Protein AF-A0A7W1EDM3-F1 (afdb_monomer)

Mean predicted aligned error: 12.44 Å

Sequence (172 aa):
MKDLVIKYLGKLVLEQSSKDELINKVLQLQERDKELMDKLTNLYQSKREAGECHKETIEEYKKRIVELIKKLTHYEVVAEEYKRVADLKLGNTYNINATWIDKIVFVLKASGRPLRSSEIVDILLKNDMMFRTLTGDHQKGLSAHLTKALKYGRIIGTKQKGQNGYIFSLPE

pLDDT: mean 88.17, std 7.06, range [59.75, 96.31]

Radius of gyration: 41.62 Å; Cα contacts (8 Å, |Δi|>4): 102; chains: 1; bounding box: 70×42×110 Å

Foldseek 3Di:
DVVVVVVVVVVVVCVPDDPVRNVVVVVVVVVVVVVVVVVVVVVVVVVVVVVVVVVVVVVVVVVVVVVVVVVVVVVVVVVVLVVCLLPPALPPPDDLPDDLLVLLLSSQVSSVDWADLVSSLSNCCVHHPVLVPDPDDSSVVSVVSVVVCCVVLQWPWDDDPPDPGTTIHGDD

Nearest PDB structures (foldseek):
  7nyx-assembly1_D  TM=6.619E-01  e=1.485E-01  Photorhabdus thracensis
  5vyv-assembly1_A  TM=6.157E-01  e=1.083E-01  Escherichia coli O157:H7
  7nz2-assembly1_C2  TM=6.422E-01  e=2.167E-01  Photorhabdus thracensis
  7tjh-assembly1_I  TM=5.544E-01  e=1.229E-01  Saccharomyces cerevisiae
  7jk5-assembly1_A  TM=4.659E-01  e=4.333E-01  Drosophila melanogaster

Solvent-accessible surface area (backbone atoms only — not comparable to full-atom values): 9779 Å² total; per-residue (Å²): 111,69,69,60,52,51,53,52,52,51,50,53,55,57,73,71,46,52,75,68,56,50,51,51,53,50,53,55,48,52,53,49,52,50,53,51,52,52,52,52,52,52,50,54,49,53,53,48,52,51,52,51,53,51,51,53,51,51,53,52,51,53,52,50,51,54,52,50,50,55,51,50,56,52,50,51,54,51,51,50,52,52,51,51,48,74,67,49,72,66,62,92,84,52,61,86,86,52,52,71,49,56,47,52,46,48,50,41,61,73,59,74,48,69,40,40,65,68,57,53,49,55,38,38,54,76,64,32,70,69,63,58,68,52,88,69,62,64,69,63,64,48,47,60,42,53,54,50,27,42,74,68,60,60,28,40,70,45,77,50,92,96,53,93,65,50,39,37,32,68,64,134

Structure (mmCIF, N/CA/C/O backbone):
data_AF-A0A7W1EDM3-F1
#
_entry.id   AF-A0A7W1EDM3-F1
#
loop_
_atom_site.group_PDB
_atom_site.id
_atom_site.type_symbol
_atom_site.label_atom_id
_atom_site.label_alt_id
_atom_site.label_comp_id
_atom_site.label_asym_id
_atom_site.label_entity_id
_atom_site.label_seq_id
_atom_site.pdbx_PDB_ins_code
_atom_site.Cartn_x
_atom_site.Cartn_y
_atom_site.Cartn_z
_atom_site.occupancy
_atom_site.B_iso_or_equiv
_atom_site.auth_seq_id
_atom_site.auth_comp_id
_atom_site.auth_asym_id
_atom_site.auth_atom_id
_atom_site.pdbx_PDB_model_num
ATOM 1 N N . MET A 1 1 ? -35.115 -26.726 60.587 1.00 59.75 1 MET A N 1
ATOM 2 C CA . MET A 1 1 ? -34.891 -26.387 62.014 1.00 59.75 1 MET A CA 1
ATOM 3 C C . MET A 1 1 ? -34.135 -25.068 62.204 1.00 59.75 1 MET A C 1
ATOM 5 O O . MET A 1 1 ? -34.655 -24.229 62.921 1.00 59.75 1 MET A O 1
ATOM 9 N N . LYS A 1 2 ? -32.984 -24.830 61.547 1.00 63.66 2 LYS A N 1
ATOM 10 C CA . LYS A 1 2 ? -32.184 -23.592 61.717 1.00 63.66 2 LYS A CA 1
ATOM 11 C C . LYS A 1 2 ? -32.937 -22.279 61.426 1.00 63.66 2 LYS A C 1
ATOM 13 O O . LYS A 1 2 ? -32.924 -21.403 62.279 1.00 63.66 2 LYS A O 1
ATOM 18 N N . ASP A 1 3 ? -33.659 -22.166 60.310 1.00 68.56 3 ASP A N 1
ATOM 19 C CA . ASP A 1 3 ? -34.397 -20.929 59.970 1.00 68.56 3 ASP A CA 1
ATOM 20 C C . ASP A 1 3 ? -35.527 -20.581 60.945 1.00 68.56 3 ASP A C 1
ATOM 22 O O . ASP A 1 3 ? -35.751 -19.412 61.253 1.00 68.56 3 ASP A O 1
ATOM 26 N N . LEU A 1 4 ? -36.230 -21.594 61.461 1.00 74.25 4 LEU A N 1
ATOM 27 C CA . LEU A 1 4 ? -37.286 -21.403 62.459 1.00 74.25 4 LEU A CA 1
ATOM 28 C C . LEU A 1 4 ? -36.708 -20.896 63.783 1.00 74.25 4 LEU A C 1
ATOM 30 O O . LEU A 1 4 ? -37.263 -19.980 64.383 1.00 74.25 4 LEU A O 1
ATOM 34 N N . VAL A 1 5 ? -35.572 -21.459 64.201 1.00 72.75 5 VAL A N 1
ATOM 35 C CA . VAL A 1 5 ? -34.850 -21.047 65.411 1.00 72.75 5 VAL A CA 1
ATOM 36 C C . VAL A 1 5 ? -34.323 -19.616 65.271 1.00 72.75 5 VAL A C 1
ATOM 38 O O . VAL A 1 5 ? -34.488 -18.818 66.188 1.00 72.75 5 VAL A O 1
ATOM 41 N N . ILE A 1 6 ? -33.776 -19.252 64.107 1.00 77.62 6 ILE A N 1
ATOM 42 C CA . I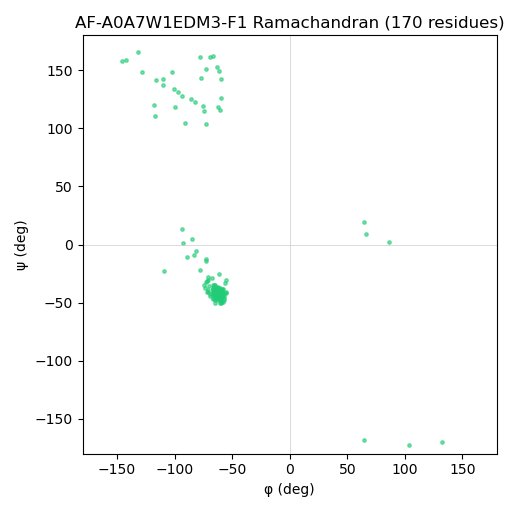LE A 1 6 ? -33.301 -17.889 63.817 1.00 77.62 6 ILE A CA 1
ATOM 43 C C . ILE A 1 6 ? -34.460 -16.881 63.828 1.00 77.62 6 ILE A C 1
ATOM 45 O O . ILE A 1 6 ? -34.340 -15.823 64.443 1.00 77.62 6 ILE A O 1
ATOM 49 N N . LYS A 1 7 ? -35.608 -17.212 63.217 1.00 78.12 7 LYS A N 1
ATOM 50 C CA . LYS A 1 7 ? -36.810 -16.359 63.254 1.00 78.12 7 LYS A CA 1
ATOM 51 C C . LYS A 1 7 ? -37.330 -16.144 64.676 1.00 78.12 7 LYS A C 1
ATOM 53 O O . LYS A 1 7 ? -37.678 -15.021 65.029 1.00 78.12 7 LYS A O 1
ATOM 58 N N . TYR A 1 8 ? -37.391 -17.207 65.478 1.00 78.81 8 TYR A N 1
ATOM 59 C CA . TYR A 1 8 ? -37.921 -17.146 66.841 1.00 78.81 8 TYR A CA 1
ATOM 60 C C . TYR A 1 8 ? -37.002 -16.346 67.774 1.00 78.81 8 TYR A C 1
ATOM 62 O O . TYR A 1 8 ? -37.470 -15.472 68.498 1.00 78.81 8 TYR A O 1
ATOM 70 N N . LEU A 1 9 ? -35.687 -16.581 67.694 1.00 74.81 9 LEU A N 1
ATOM 71 C CA . LEU A 1 9 ? -34.682 -15.809 68.431 1.00 74.81 9 LEU A CA 1
ATOM 72 C C . LEU A 1 9 ? -34.672 -14.338 68.007 1.00 74.81 9 LEU A C 1
ATOM 74 O O . LEU A 1 9 ? -34.621 -13.460 68.862 1.00 74.81 9 LEU A O 1
ATOM 78 N N . GLY A 1 10 ? -34.783 -14.054 66.706 1.00 79.75 10 GLY A N 1
ATOM 79 C CA . GLY A 1 10 ? -34.879 -12.684 66.201 1.00 79.75 10 GLY A CA 1
ATOM 80 C C . GLY A 1 10 ? -36.096 -11.943 66.758 1.00 79.75 10 GLY A C 1
ATOM 81 O O . GLY A 1 10 ? -35.976 -10.794 67.172 1.00 79.75 10 GLY A O 1
ATOM 82 N N . LYS A 1 11 ? -37.249 -12.618 66.841 1.00 82.06 11 LYS A N 1
ATOM 83 C CA . LYS A 1 11 ? -38.46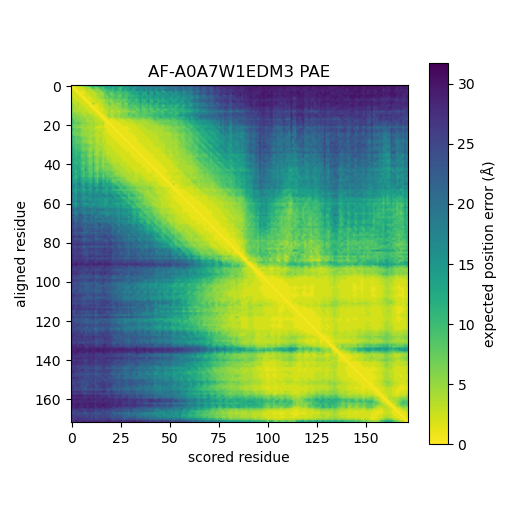8 -12.050 67.429 1.00 82.06 11 LYS A CA 1
ATOM 84 C C . LYS A 1 11 ? -38.301 -11.755 68.924 1.00 82.06 11 LYS A C 1
ATOM 86 O O . LYS A 1 11 ? -38.613 -10.650 69.353 1.00 82.06 11 LYS A O 1
ATOM 91 N N . LEU A 1 12 ? -37.737 -12.697 69.681 1.00 80.44 12 LEU A N 1
ATOM 92 C CA . LEU A 1 12 ? -37.485 -12.544 71.118 1.00 80.44 12 LEU A CA 1
ATOM 93 C C . LEU A 1 12 ? -36.536 -11.367 71.416 1.00 80.44 12 LEU A C 1
ATOM 95 O O . LEU A 1 12 ? -36.781 -10.575 72.319 1.00 80.44 12 LEU A O 1
ATOM 99 N N . VAL A 1 13 ? -35.473 -11.221 70.619 1.00 81.19 13 VAL A N 1
ATOM 100 C CA . VAL A 1 13 ? -34.499 -10.123 70.741 1.00 81.19 13 VAL A CA 1
ATOM 101 C C . VAL A 1 13 ? -35.134 -8.763 70.434 1.00 81.19 13 VAL A C 1
ATOM 103 O O . VAL A 1 13 ? -34.787 -7.768 71.068 1.00 81.19 13 VAL A O 1
ATOM 106 N N . LEU A 1 14 ? -36.057 -8.697 69.472 1.00 81.06 14 LEU A N 1
ATOM 107 C CA . LEU A 1 14 ? -36.786 -7.468 69.146 1.00 81.06 14 LEU A CA 1
ATOM 108 C C . LEU A 1 14 ? -37.791 -7.089 70.242 1.00 81.06 14 LEU A C 1
ATOM 110 O O . LEU A 1 14 ? -37.892 -5.914 70.571 1.00 81.06 14 LEU A O 1
ATOM 114 N N . GLU A 1 15 ? -38.481 -8.069 70.832 1.00 82.88 15 GLU A N 1
ATOM 115 C CA . GLU A 1 15 ? -39.436 -7.861 71.934 1.00 82.88 15 GLU A CA 1
ATOM 116 C C . GLU A 1 15 ? -38.755 -7.410 73.240 1.00 82.88 15 GLU A C 1
ATOM 118 O O . GLU A 1 15 ? -39.363 -6.695 74.031 1.00 82.88 15 GLU A O 1
ATOM 123 N N . GLN A 1 16 ? -37.492 -7.794 73.457 1.00 84.56 16 GLN A N 1
ATOM 124 C CA . GLN A 1 16 ? -36.688 -7.392 74.620 1.00 84.56 16 GLN A CA 1
ATOM 125 C C . GLN A 1 16 ? -35.903 -6.084 74.418 1.00 84.56 16 GLN A C 1
ATOM 127 O O . GLN A 1 16 ? -35.343 -5.563 75.381 1.00 84.56 16 GLN A O 1
ATOM 132 N N . SER A 1 17 ? -35.836 -5.560 73.190 1.00 84.75 17 SER A N 1
ATOM 133 C CA . SER A 1 17 ? -35.123 -4.310 72.898 1.00 84.75 17 SER A CA 1
ATOM 134 C C . SER A 1 17 ? -35.941 -3.097 73.351 1.00 84.75 17 SER A C 1
ATOM 136 O O . SER A 1 17 ? -37.164 -3.063 73.197 1.00 84.75 17 SER A O 1
ATOM 138 N N . SER A 1 18 ? -35.273 -2.061 73.853 1.00 90.62 18 SER A N 1
ATOM 139 C CA . SER A 1 18 ? -35.945 -0.796 74.168 1.00 90.62 18 SER A CA 1
ATOM 140 C C . SER A 1 18 ? -36.394 -0.062 72.896 1.00 90.62 18 SER A C 1
ATOM 142 O O . SER A 1 18 ? -35.896 -0.306 71.793 1.00 90.62 18 SER A O 1
ATOM 144 N N . LYS A 1 19 ? -37.333 0.882 73.035 1.00 88.31 19 LYS A N 1
ATOM 145 C CA . LYS A 1 19 ? -37.823 1.692 71.907 1.00 88.31 19 LYS A CA 1
ATOM 146 C C . LYS A 1 19 ? -36.681 2.414 71.178 1.00 88.31 19 LYS A C 1
ATOM 148 O O . LYS A 1 19 ? -36.659 2.413 69.951 1.00 88.31 19 LYS A O 1
ATOM 153 N N . ASP A 1 20 ? -35.725 2.969 71.918 1.00 89.00 20 ASP A N 1
ATOM 154 C CA . ASP A 1 20 ? -34.589 3.704 71.349 1.00 89.00 20 ASP A CA 1
ATOM 155 C C . ASP A 1 20 ? -33.602 2.772 70.629 1.00 89.00 20 ASP A C 1
ATOM 157 O O . ASP A 1 20 ? -33.083 3.108 69.564 1.00 89.00 20 ASP A O 1
ATOM 161 N N . GLU A 1 21 ? -33.395 1.555 71.142 1.00 88.88 21 GLU A N 1
ATOM 162 C CA . GLU A 1 21 ? -32.596 0.525 70.464 1.00 88.88 21 GLU A CA 1
ATOM 163 C C . GLU A 1 21 ? -33.244 0.055 69.159 1.00 88.88 21 GLU A C 1
ATOM 165 O O . GLU A 1 21 ? -32.550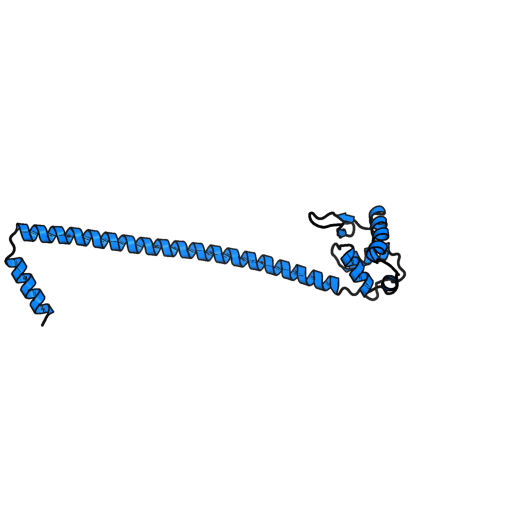 -0.149 68.161 1.00 88.88 21 GLU A O 1
ATOM 170 N N . LEU A 1 22 ? -34.571 -0.104 69.144 1.00 88.75 22 LEU A N 1
ATOM 171 C CA . LEU A 1 22 ? -35.317 -0.443 67.933 1.00 88.75 22 LEU A CA 1
ATOM 172 C C . LEU A 1 22 ? -35.230 0.681 66.894 1.00 88.75 22 LEU A C 1
ATOM 174 O O . LEU A 1 22 ? -34.985 0.395 65.723 1.00 88.75 22 LEU A O 1
ATOM 178 N N . ILE A 1 23 ? -35.360 1.944 67.314 1.00 90.75 23 ILE A N 1
ATOM 179 C CA . ILE A 1 23 ? -35.194 3.113 66.435 1.00 90.75 23 ILE A CA 1
ATOM 180 C C . ILE A 1 23 ? -33.786 3.131 65.828 1.00 90.75 23 ILE A C 1
ATOM 182 O O . ILE A 1 23 ? -33.651 3.236 64.610 1.00 90.75 23 ILE A O 1
ATOM 186 N N . ASN A 1 24 ? -32.740 2.940 66.637 1.00 92.62 24 ASN A N 1
ATOM 187 C CA . ASN A 1 24 ? -31.361 2.887 66.144 1.00 92.62 24 ASN A CA 1
ATOM 188 C C . ASN A 1 24 ? -31.126 1.732 65.161 1.00 92.62 24 ASN A C 1
ATOM 190 O O . ASN A 1 24 ? -30.477 1.929 64.135 1.00 92.62 24 ASN A O 1
ATOM 194 N N . LYS A 1 25 ? -31.676 0.539 65.426 1.00 90.88 25 LYS A N 1
ATOM 195 C CA . LYS A 1 25 ? -31.592 -0.601 64.495 1.00 90.88 25 LYS A CA 1
ATOM 196 C C . LYS A 1 25 ? -32.277 -0.296 63.161 1.00 90.88 25 LYS A C 1
ATOM 198 O O . LYS A 1 25 ? -31.735 -0.644 62.115 1.00 90.88 25 LYS A O 1
ATOM 203 N N . VAL A 1 26 ? -33.438 0.363 63.180 1.00 92.25 26 VAL A N 1
ATOM 204 C CA . VAL A 1 26 ? -34.141 0.782 61.955 1.00 92.25 26 VAL A CA 1
ATOM 205 C C . VAL A 1 26 ? -33.326 1.817 61.182 1.00 92.25 26 VAL A C 1
ATOM 207 O O . VAL A 1 26 ? -33.162 1.657 59.977 1.00 92.25 26 VAL A O 1
ATOM 210 N N . LEU A 1 27 ? -32.754 2.819 61.857 1.00 93.19 27 LEU A N 1
ATOM 211 C CA . LEU A 1 27 ? -31.898 3.822 61.214 1.00 93.19 27 LEU A CA 1
ATOM 212 C C . LEU A 1 27 ? -30.662 3.183 60.564 1.00 93.19 27 LEU A C 1
ATOM 214 O O . LEU A 1 27 ? -30.358 3.465 59.409 1.00 93.19 27 LEU A O 1
ATOM 218 N N . GLN A 1 28 ? -29.995 2.254 61.254 1.00 93.50 28 GLN A N 1
ATOM 219 C CA . GLN A 1 28 ? -28.856 1.513 60.697 1.00 93.50 28 GLN A CA 1
ATOM 220 C C . GLN A 1 28 ? -29.237 0.656 59.483 1.00 93.50 28 GLN A C 1
ATOM 222 O O . GLN A 1 28 ? -28.452 0.533 58.542 1.00 93.50 28 GLN A O 1
ATOM 227 N N . LEU A 1 29 ? -30.427 0.046 59.495 1.00 93.69 29 LEU A N 1
ATOM 228 C CA . LEU A 1 29 ? -30.938 -0.701 58.345 1.00 93.69 29 LEU A CA 1
ATOM 229 C C . LEU A 1 29 ? -31.233 0.227 57.164 1.00 93.69 29 LEU A C 1
ATOM 231 O O . LEU A 1 29 ? -30.830 -0.087 56.052 1.00 93.69 29 LEU A O 1
ATOM 235 N N . GLN A 1 30 ? -31.849 1.384 57.406 1.00 93.88 30 GLN A N 1
ATOM 236 C CA . GLN A 1 30 ? -32.118 2.382 56.367 1.00 93.88 30 GLN A CA 1
ATOM 237 C C . GLN A 1 30 ? -30.828 2.926 55.737 1.00 93.88 30 GLN A C 1
ATOM 239 O O . GLN A 1 30 ? -30.751 3.051 54.516 1.00 93.88 30 GLN A O 1
ATOM 244 N N . GLU A 1 31 ? -29.800 3.197 56.547 1.00 95.12 31 GLU A N 1
ATOM 245 C CA . GLU A 1 31 ? -28.478 3.621 56.065 1.00 95.12 31 GLU A CA 1
ATOM 246 C C . GLU A 1 31 ? -27.838 2.532 55.187 1.00 95.12 31 GLU A C 1
ATOM 248 O O . GLU A 1 31 ? -27.373 2.800 54.079 1.00 95.12 31 GLU A O 1
ATOM 253 N N . ARG A 1 32 ? -27.885 1.271 55.638 1.00 94.56 32 ARG A N 1
ATOM 254 C CA . ARG A 1 32 ? -27.381 0.125 54.868 1.00 94.56 32 ARG A CA 1
ATOM 255 C C . ARG A 1 32 ? -28.132 -0.089 53.560 1.00 94.56 32 ARG A C 1
ATOM 257 O O . ARG A 1 32 ? -27.499 -0.395 52.551 1.00 94.56 32 ARG A O 1
ATOM 264 N N . ASP A 1 33 ? -29.454 0.029 53.575 1.00 94.50 33 ASP A N 1
ATOM 265 C CA . ASP A 1 33 ? -30.278 -0.127 52.378 1.00 94.50 33 ASP A CA 1
ATOM 266 C C . ASP A 1 33 ? -29.954 0.972 51.363 1.00 94.50 33 ASP A C 1
ATOM 268 O O . ASP A 1 33 ? -29.793 0.685 50.176 1.00 94.50 33 ASP A O 1
ATOM 272 N N . LYS A 1 34 ? -29.750 2.209 51.831 1.00 95.38 34 LYS A N 1
ATOM 273 C CA . LYS A 1 34 ? -29.287 3.319 50.995 1.00 95.38 34 LYS A CA 1
ATOM 274 C C . LYS A 1 34 ? -27.919 3.027 50.375 1.00 95.38 34 LYS A C 1
ATOM 276 O O . LYS A 1 34 ? -27.782 3.103 49.157 1.00 95.38 34 LYS A O 1
ATOM 281 N N . GLU A 1 35 ? -26.936 2.602 51.171 1.00 95.69 35 GLU A N 1
ATOM 282 C CA . GLU A 1 35 ? -25.614 2.233 50.647 1.00 95.69 35 GLU A CA 1
ATOM 283 C C . GLU A 1 35 ? -25.675 1.103 49.611 1.00 95.69 35 GLU A C 1
ATOM 285 O O . GLU A 1 35 ? -24.923 1.104 48.632 1.00 95.69 35 GLU A O 1
ATOM 290 N N . LEU A 1 36 ? -26.523 0.096 49.836 1.00 94.19 36 LEU A N 1
ATOM 291 C CA . LEU A 1 36 ? -26.695 -1.016 48.904 1.00 94.19 36 LEU A CA 1
ATOM 292 C C . LEU A 1 36 ? -27.316 -0.546 47.588 1.00 94.19 36 LEU A C 1
ATOM 294 O O . LEU A 1 36 ? -26.860 -0.970 46.524 1.00 94.19 36 LEU A O 1
ATOM 298 N N . MET A 1 37 ? -28.304 0.347 47.647 1.00 93.50 37 MET A N 1
ATOM 299 C CA . MET A 1 37 ? -28.917 0.938 46.459 1.00 93.50 37 MET A CA 1
ATOM 300 C C . MET A 1 37 ? -27.934 1.808 45.672 1.00 93.50 37 MET A C 1
ATOM 302 O O . MET A 1 37 ? -27.887 1.708 44.443 1.00 93.50 37 MET A O 1
ATOM 306 N N . ASP A 1 38 ? -27.089 2.580 46.354 1.00 95.06 38 ASP A N 1
ATOM 307 C CA . ASP A 1 38 ? -26.039 3.374 45.711 1.00 95.06 38 ASP A CA 1
ATOM 308 C C . ASP A 1 38 ? -25.007 2.465 45.022 1.00 95.06 38 ASP A C 1
ATOM 310 O O . ASP A 1 38 ? -24.677 2.656 43.848 1.00 95.06 38 ASP A O 1
ATOM 314 N N . LYS A 1 39 ? -24.550 1.404 45.704 1.00 94.94 39 LYS A N 1
ATOM 315 C CA . LYS A 1 39 ? -23.632 0.399 45.130 1.00 94.94 39 LYS A CA 1
ATOM 316 C C . LYS A 1 39 ? -24.235 -0.293 43.908 1.00 94.94 39 LYS A C 1
ATOM 318 O O . LYS A 1 39 ? -23.539 -0.478 42.909 1.00 94.94 39 LYS A O 1
ATOM 323 N N . LEU A 1 40 ? -25.514 -0.661 43.971 1.00 93.69 40 LEU A N 1
ATOM 324 C CA . LEU A 1 40 ? -26.219 -1.297 42.861 1.00 93.69 40 LEU A CA 1
ATOM 325 C C . LEU A 1 40 ? -26.313 -0.354 41.655 1.00 93.69 40 LEU A C 1
ATOM 327 O O . LEU A 1 40 ? -26.004 -0.759 40.534 1.00 93.69 40 LEU A O 1
ATOM 331 N N . THR A 1 41 ? -26.682 0.905 41.892 1.00 94.44 41 THR A N 1
ATOM 332 C CA . THR A 1 41 ? -26.796 1.937 40.851 1.00 94.44 41 THR A CA 1
ATOM 333 C C . THR A 1 41 ? -25.451 2.177 40.167 1.00 94.44 41 THR A C 1
ATOM 335 O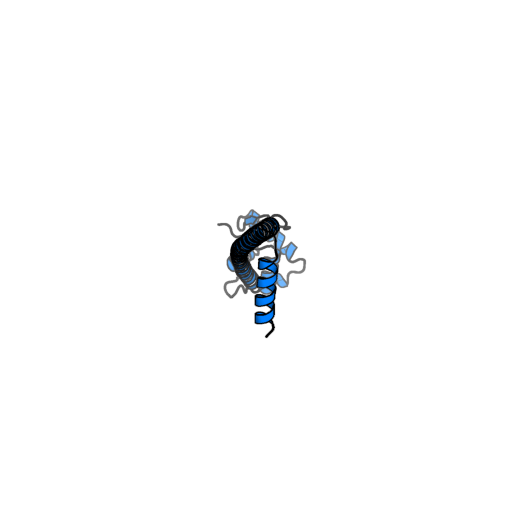 O . THR A 1 41 ? -25.363 2.105 38.939 1.00 94.44 41 THR A O 1
ATOM 338 N N . ASN A 1 42 ? -24.383 2.339 40.952 1.00 95.12 42 ASN A N 1
ATOM 339 C CA . ASN A 1 42 ? -23.024 2.515 40.438 1.00 95.12 42 ASN A CA 1
ATOM 340 C C . ASN A 1 42 ? -22.561 1.319 39.595 1.00 95.12 42 ASN A C 1
ATOM 342 O O . ASN A 1 42 ? -21.952 1.499 38.540 1.00 95.12 42 ASN A O 1
ATOM 346 N N . LEU A 1 43 ? -22.875 0.090 40.019 1.00 93.88 43 LEU A N 1
ATOM 347 C CA . LEU A 1 43 ? 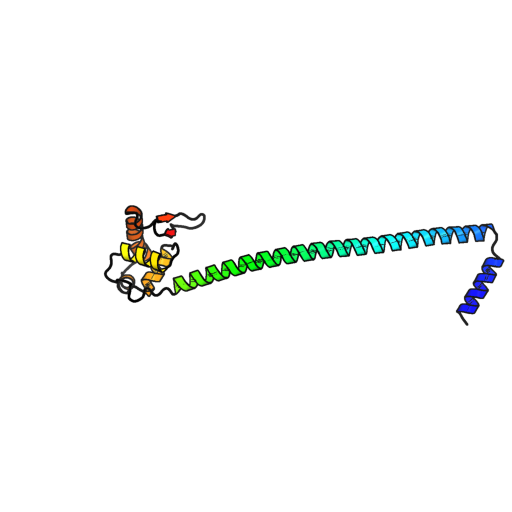-22.524 -1.117 39.270 1.00 93.88 43 LEU A CA 1
ATOM 348 C C . LEU A 1 43 ? -23.242 -1.176 37.917 1.00 93.88 43 LEU A C 1
ATOM 350 O O . LEU A 1 43 ? -22.613 -1.494 36.904 1.00 93.88 43 LEU A O 1
ATOM 354 N N . TYR A 1 44 ? -24.540 -0.862 37.879 1.00 92.81 44 TYR A N 1
ATOM 355 C CA . TYR A 1 44 ? -25.297 -0.823 36.626 1.00 92.81 44 TYR A CA 1
ATOM 356 C C . TYR A 1 44 ? -24.760 0.234 35.667 1.00 92.81 44 TYR A C 1
ATOM 358 O O . TYR A 1 44 ? -24.591 -0.047 34.478 1.00 92.81 44 TYR A O 1
ATOM 366 N N . GLN A 1 45 ? -24.458 1.423 36.183 1.00 93.62 45 GLN A N 1
ATOM 367 C CA . GLN A 1 45 ? -23.929 2.514 35.381 1.00 93.62 45 GLN A CA 1
ATOM 368 C C . GLN A 1 45 ? -22.542 2.178 34.821 1.00 93.62 45 GLN A C 1
ATOM 370 O O . GLN A 1 45 ? -22.349 2.237 33.608 1.00 93.62 45 GLN A O 1
ATOM 375 N N . SER A 1 46 ? -21.634 1.672 35.659 1.00 92.75 46 SER A N 1
ATOM 376 C CA . SER A 1 46 ? -20.306 1.222 35.228 1.00 92.75 46 SER A CA 1
ATOM 377 C C . SER A 1 46 ? -20.378 0.131 34.153 1.00 92.75 46 SER A C 1
ATOM 379 O O . SER A 1 46 ? -19.659 0.186 33.154 1.00 92.75 46 SER A O 1
ATOM 381 N N . LYS A 1 47 ? -21.283 -0.850 34.294 1.00 92.44 47 LYS A N 1
ATOM 382 C CA . LYS A 1 47 ? -21.471 -1.886 33.266 1.00 92.44 47 LYS A CA 1
ATOM 383 C C . LYS A 1 47 ? -22.004 -1.329 31.953 1.00 92.44 47 LYS A C 1
ATOM 385 O O . LYS A 1 47 ? -21.604 -1.808 30.891 1.00 92.44 47 LYS A O 1
ATOM 390 N N . ARG A 1 48 ? -22.915 -0.359 32.015 1.00 91.94 48 ARG A N 1
ATOM 391 C CA . ARG A 1 48 ? -23.457 0.294 30.824 1.00 91.94 48 ARG A CA 1
ATOM 392 C C . ARG A 1 48 ? -22.369 1.074 30.090 1.00 91.94 48 ARG A C 1
ATOM 394 O O . ARG A 1 48 ? -22.188 0.848 28.898 1.00 91.94 48 ARG A O 1
ATOM 401 N N . GLU A 1 49 ? -21.624 1.907 30.809 1.00 91.25 49 GLU A N 1
ATOM 402 C CA . GLU A 1 49 ? -20.516 2.703 30.268 1.00 91.25 49 GLU A CA 1
ATOM 403 C C . GLU A 1 49 ? -19.429 1.805 29.666 1.00 91.25 49 GLU A C 1
ATOM 405 O O . GLU A 1 49 ? -18.980 2.035 28.546 1.00 91.25 49 GLU A O 1
ATOM 410 N N . ALA A 1 50 ? -19.072 0.706 30.340 1.00 89.94 50 ALA A N 1
ATOM 411 C CA . ALA A 1 50 ? -18.150 -0.284 29.788 1.00 89.94 50 ALA A CA 1
ATOM 412 C C . ALA A 1 50 ? -18.694 -0.918 28.496 1.00 89.94 50 ALA A C 1
ATOM 414 O O . ALA A 1 50 ? -17.944 -1.151 27.551 1.00 89.94 50 ALA A O 1
ATOM 415 N N . GLY A 1 51 ? -19.996 -1.203 28.427 1.00 89.25 51 GLY A N 1
ATOM 416 C CA . GLY A 1 51 ? -20.637 -1.724 27.220 1.00 89.25 51 GLY A CA 1
ATOM 417 C C . GLY A 1 51 ? -20.608 -0.737 26.050 1.00 89.25 51 GLY A C 1
ATOM 418 O O . GLY A 1 51 ? -20.369 -1.148 24.915 1.00 89.25 51 GLY A O 1
ATOM 419 N N . GLU A 1 52 ? -20.832 0.549 26.316 1.00 91.12 52 GLU A N 1
ATOM 420 C CA . GLU A 1 52 ? -20.740 1.624 25.321 1.00 91.12 52 GLU A CA 1
ATOM 421 C C . GLU A 1 52 ? -19.287 1.804 24.842 1.00 91.12 52 GLU A C 1
ATOM 423 O O . GLU A 1 52 ? -19.033 1.734 23.639 1.00 91.12 52 GLU A O 1
ATOM 428 N N . CYS A 1 53 ? -18.320 1.850 25.763 1.00 89.88 53 CYS A N 1
ATOM 429 C CA . CYS A 1 53 ? -16.888 1.931 25.455 1.00 89.88 53 CYS A CA 1
ATOM 430 C C . CYS A 1 53 ? -16.392 0.749 24.596 1.00 89.88 53 CYS A C 1
ATOM 432 O O . CYS A 1 53 ? -15.687 0.933 23.599 1.00 89.88 53 CYS A O 1
ATOM 434 N N . HIS A 1 54 ? -16.811 -0.484 24.911 1.00 87.50 54 HIS A N 1
ATOM 435 C CA . HIS A 1 54 ? -16.466 -1.647 24.089 1.00 87.50 54 HIS A CA 1
ATOM 436 C C . HIS A 1 54 ? -17.067 -1.563 22.679 1.00 87.50 54 HIS A C 1
ATOM 438 O O . HIS A 1 54 ? -16.406 -1.952 21.717 1.00 87.50 54 HIS A O 1
ATOM 444 N N . LYS A 1 55 ? -18.300 -1.057 22.527 1.00 92.06 55 LYS A N 1
ATOM 445 C CA . LYS A 1 55 ? -18.921 -0.877 21.204 1.00 92.06 55 LYS A CA 1
ATOM 446 C C . LYS A 1 55 ? -18.152 0.134 20.359 1.00 92.06 55 LYS A C 1
ATOM 448 O O . LYS A 1 55 ? -17.880 -0.149 19.196 1.00 92.06 55 LYS A O 1
ATOM 453 N N . GLU A 1 56 ? -17.776 1.269 20.939 1.00 91.75 56 GLU A N 1
ATOM 454 C CA . GLU A 1 56 ? -16.971 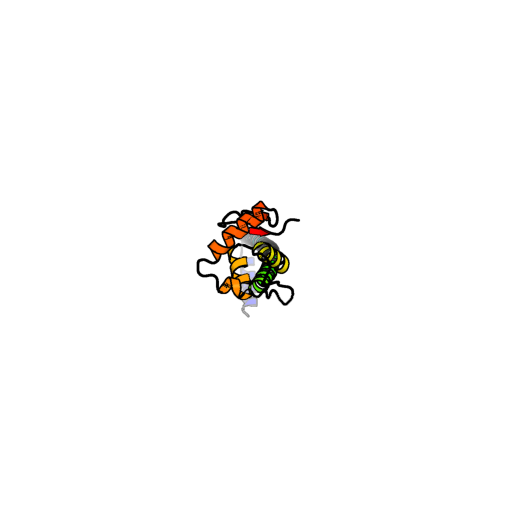2.289 20.256 1.00 91.75 56 GLU A CA 1
ATOM 455 C C . GLU A 1 56 ? -15.621 1.724 19.804 1.00 91.75 56 GLU A C 1
ATOM 457 O O . GLU A 1 56 ? -15.245 1.861 18.638 1.00 91.75 56 GLU A O 1
ATOM 462 N N . THR A 1 57 ? -14.956 0.984 20.694 1.00 92.56 57 THR A N 1
ATOM 463 C CA . THR A 1 57 ? -13.686 0.303 20.413 1.00 92.56 57 THR A CA 1
ATOM 464 C C . THR A 1 57 ? -13.817 -0.694 19.254 1.00 92.56 57 THR A C 1
ATOM 466 O O . THR A 1 57 ? -12.975 -0.736 18.355 1.00 92.56 57 THR A O 1
ATOM 469 N N . ILE A 1 58 ? -14.893 -1.490 19.229 1.00 93.62 58 ILE A N 1
ATOM 470 C CA . ILE A 1 58 ? -15.163 -2.435 18.135 1.00 93.62 58 ILE A CA 1
ATOM 471 C C . ILE A 1 58 ? -15.316 -1.694 16.801 1.00 93.62 58 ILE A C 1
ATOM 473 O O . ILE A 1 58 ? -14.745 -2.138 15.801 1.00 93.62 58 ILE A O 1
ATOM 477 N N . GLU A 1 59 ? -16.023 -0.562 16.767 1.00 94.31 59 GLU A N 1
ATOM 478 C CA . GLU A 1 59 ? -16.196 0.188 15.516 1.00 94.31 59 GLU A CA 1
ATOM 479 C C . GLU A 1 59 ? -14.933 0.889 15.043 1.00 94.31 59 GLU A C 1
ATOM 481 O O . GLU A 1 59 ? -14.706 0.981 13.832 1.00 94.31 59 GLU A O 1
ATOM 486 N N . GLU A 1 60 ? -14.062 1.306 15.956 1.00 94.50 60 GLU A N 1
ATOM 487 C CA . GLU A 1 60 ? -12.726 1.763 15.591 1.00 94.50 60 GLU A CA 1
ATOM 488 C C . GLU A 1 60 ? -11.911 0.638 14.934 1.00 94.50 60 GLU A C 1
ATOM 490 O O . GLU A 1 60 ? -11.359 0.819 13.842 1.00 94.50 60 GLU A O 1
ATOM 495 N N . TYR A 1 61 ? -11.899 -0.559 15.531 1.00 94.94 61 TYR A N 1
ATOM 496 C CA . TYR A 1 61 ? -11.197 -1.703 14.951 1.00 94.94 61 TYR A CA 1
ATOM 497 C C . TYR A 1 61 ? -11.761 -2.109 13.588 1.00 94.94 61 TYR A C 1
ATOM 499 O O . TYR A 1 61 ? -10.982 -2.368 12.668 1.00 94.94 61 TYR A O 1
ATOM 507 N N . LYS A 1 62 ? -13.088 -2.105 13.400 1.00 95.12 62 LYS A N 1
ATOM 508 C CA . LYS A 1 62 ? -13.693 -2.381 12.085 1.00 95.12 62 LYS A CA 1
ATOM 509 C C . LYS A 1 62 ? -13.248 -1.373 11.027 1.00 95.12 62 LYS A C 1
ATOM 511 O O . LYS A 1 62 ? -12.880 -1.780 9.925 1.00 95.12 62 LYS A O 1
ATOM 516 N N . LYS A 1 63 ? -13.225 -0.074 11.352 1.00 95.25 63 LYS A N 1
ATOM 517 C CA . LYS A 1 63 ? -12.726 0.967 10.434 1.00 95.25 63 LYS A CA 1
ATOM 518 C C . LYS A 1 63 ? -11.270 0.708 10.052 1.00 95.25 63 LYS A C 1
ATOM 520 O O . LYS A 1 63 ? -10.930 0.722 8.869 1.00 95.25 63 LYS A O 1
ATOM 525 N N . ARG A 1 64 ? -10.430 0.381 11.036 1.00 95.44 64 ARG A N 1
ATOM 526 C CA . ARG A 1 64 ? -9.009 0.098 10.814 1.00 95.44 64 ARG A CA 1
ATOM 527 C C . ARG A 1 64 ? -8.775 -1.145 9.956 1.00 95.44 64 ARG A C 1
ATOM 529 O O . ARG A 1 64 ? -7.900 -1.127 9.093 1.00 95.44 64 ARG A O 1
ATOM 536 N N . ILE A 1 65 ? -9.573 -2.199 10.136 1.00 95.00 65 ILE A N 1
ATOM 537 C CA . ILE A 1 65 ? -9.527 -3.400 9.287 1.00 95.00 65 ILE A CA 1
ATOM 538 C C . ILE A 1 65 ? -9.841 -3.041 7.831 1.00 95.00 65 ILE A C 1
ATOM 540 O O . ILE A 1 65 ? -9.101 -3.437 6.932 1.00 95.00 65 ILE A O 1
ATOM 544 N N . VAL A 1 66 ? -10.886 -2.246 7.583 1.00 95.88 66 VAL A N 1
ATOM 545 C CA . VAL A 1 66 ? -11.259 -1.824 6.220 1.00 95.88 66 VAL A CA 1
ATOM 546 C C . VAL A 1 66 ? -10.138 -1.021 5.555 1.00 95.88 66 VAL A C 1
ATOM 548 O O . VAL A 1 66 ? -9.836 -1.233 4.380 1.00 95.88 66 VAL A O 1
ATOM 551 N N . GLU A 1 67 ? -9.486 -0.117 6.286 1.00 94.12 67 GLU A N 1
ATOM 552 C CA . GLU A 1 67 ? -8.337 0.633 5.766 1.00 94.12 67 GLU A CA 1
ATOM 553 C C . GLU A 1 67 ? -7.145 -0.265 5.428 1.00 94.12 67 GLU A C 1
ATOM 555 O O . GLU A 1 67 ? -6.493 -0.068 4.400 1.00 94.12 67 GLU A O 1
ATOM 560 N N . LEU A 1 68 ? -6.860 -1.257 6.274 1.00 94.06 68 LEU A N 1
ATOM 561 C CA . LEU A 1 68 ? -5.788 -2.217 6.028 1.00 94.06 68 LEU A CA 1
ATOM 562 C C . LEU A 1 68 ? -6.073 -3.074 4.795 1.00 94.06 68 LEU A C 1
ATOM 564 O O . LEU A 1 68 ? -5.172 -3.253 3.980 1.00 94.06 68 LEU A O 1
ATOM 568 N N . ILE A 1 69 ? -7.315 -3.524 4.604 1.00 94.62 69 ILE A N 1
ATOM 569 C CA . ILE A 1 69 ? -7.723 -4.264 3.401 1.00 94.62 69 ILE A CA 1
ATOM 570 C C . ILE A 1 69 ? -7.518 -3.403 2.149 1.00 94.62 69 ILE A C 1
ATOM 572 O O . ILE A 1 69 ? -6.907 -3.861 1.187 1.00 94.62 69 ILE A O 1
ATOM 576 N N . LYS A 1 70 ? -7.937 -2.130 2.166 1.00 92.50 70 LYS A N 1
ATOM 577 C CA . LYS A 1 70 ? -7.704 -1.209 1.037 1.00 92.50 70 LYS A CA 1
ATOM 578 C C . LYS A 1 70 ? -6.217 -1.074 0.706 1.00 92.50 70 LYS A C 1
ATOM 580 O O . LYS A 1 70 ? -5.839 -1.149 -0.460 1.00 92.50 70 LYS A O 1
ATOM 585 N N . LYS A 1 71 ? -5.360 -0.921 1.718 1.00 90.75 71 LYS A N 1
ATOM 586 C CA . LYS A 1 71 ? -3.903 -0.864 1.516 1.00 90.75 71 LYS A CA 1
ATOM 587 C C . LYS A 1 71 ? -3.361 -2.171 0.941 1.00 90.75 71 LYS A C 1
ATOM 589 O O . LYS A 1 71 ? -2.586 -2.123 -0.005 1.00 90.75 71 LYS A O 1
ATOM 594 N N . LEU A 1 72 ? -3.791 -3.316 1.471 1.00 90.44 72 LEU A N 1
ATOM 595 C CA . LEU A 1 72 ? -3.360 -4.631 1.000 1.00 90.44 72 LEU A CA 1
ATOM 596 C C . LEU A 1 72 ? -3.712 -4.835 -0.478 1.00 90.44 72 LEU A C 1
ATOM 598 O O . LEU A 1 72 ? -2.822 -5.125 -1.267 1.00 90.44 72 LEU A O 1
ATOM 602 N N . THR A 1 73 ? -4.963 -4.566 -0.865 1.00 88.56 73 THR A N 1
ATOM 603 C CA . THR A 1 73 ? -5.398 -4.679 -2.269 1.00 88.56 73 THR A CA 1
ATOM 604 C C . THR A 1 73 ? -4.585 -3.779 -3.201 1.00 88.56 73 THR A C 1
ATOM 606 O O . THR A 1 73 ? -4.198 -4.197 -4.288 1.00 88.56 73 THR A O 1
ATOM 609 N N . HIS A 1 74 ? -4.251 -2.558 -2.768 1.00 85.81 74 HIS A N 1
ATOM 610 C CA . HIS A 1 74 ? -3.375 -1.678 -3.537 1.00 85.81 74 HIS A CA 1
ATOM 611 C C . HIS A 1 74 ? -1.967 -2.269 -3.700 1.00 85.81 74 HIS A C 1
ATOM 613 O O . HIS A 1 74 ? -1.425 -2.263 -4.803 1.00 85.81 74 HIS A O 1
ATOM 619 N N . TYR A 1 75 ? -1.382 -2.811 -2.629 1.00 85.19 75 TYR A N 1
ATOM 620 C CA . TYR A 1 75 ? -0.064 -3.443 -2.696 1.00 85.19 75 TYR A CA 1
ATOM 621 C C . TYR A 1 75 ? -0.048 -4.708 -3.555 1.00 85.19 75 TYR A C 1
ATOM 623 O O . TYR A 1 75 ? 0.942 -4.936 -4.241 1.00 85.19 75 TYR A O 1
ATOM 631 N N . GLU A 1 76 ? -1.119 -5.502 -3.561 1.00 84.00 76 GLU A N 1
ATOM 632 C CA . GLU A 1 76 ? -1.248 -6.678 -4.430 1.00 84.00 76 GLU A CA 1
ATOM 633 C C . GLU A 1 76 ? -1.265 -6.286 -5.909 1.00 84.00 76 GLU A C 1
ATOM 635 O O . GLU A 1 76 ? -0.518 -6.861 -6.699 1.00 84.00 76 GLU A O 1
ATOM 640 N N . VAL A 1 77 ? -2.040 -5.257 -6.278 1.00 83.44 77 VAL A N 1
ATOM 641 C CA . VAL A 1 77 ? -2.054 -4.721 -7.650 1.00 83.44 77 VAL A CA 1
ATOM 642 C C . VAL A 1 77 ? -0.659 -4.251 -8.054 1.00 83.44 77 VAL A C 1
ATOM 644 O O . VAL A 1 77 ? -0.148 -4.641 -9.102 1.00 83.44 77 VAL A O 1
ATOM 647 N N . VAL A 1 78 ? -0.007 -3.469 -7.192 1.00 81.38 78 VAL A N 1
ATOM 648 C CA . VAL A 1 78 ? 1.348 -2.967 -7.442 1.00 81.38 78 VAL A CA 1
ATOM 649 C C . VAL A 1 78 ? 2.351 -4.120 -7.571 1.00 81.38 78 VAL A C 1
ATOM 651 O O . VAL A 1 78 ? 3.189 -4.109 -8.471 1.00 81.38 78 VAL A O 1
ATOM 654 N N . ALA A 1 79 ? 2.276 -5.138 -6.712 1.00 80.12 79 ALA A N 1
ATOM 655 C CA . ALA A 1 79 ? 3.157 -6.301 -6.768 1.00 80.12 79 ALA A CA 1
ATOM 656 C C . ALA A 1 79 ? 2.982 -7.096 -8.071 1.00 80.12 79 ALA A C 1
ATOM 658 O O . ALA A 1 79 ? 3.978 -7.487 -8.687 1.00 80.12 79 ALA A O 1
ATOM 659 N N . GLU A 1 80 ? 1.743 -7.286 -8.526 1.00 80.56 80 GLU A N 1
ATOM 660 C CA . GLU A 1 80 ? 1.461 -7.966 -9.791 1.00 80.56 80 GLU A CA 1
ATOM 661 C C . GLU A 1 80 ? 1.962 -7.148 -10.993 1.00 80.56 80 GLU A C 1
ATOM 663 O O . GLU A 1 80 ? 2.541 -7.705 -11.926 1.00 80.56 80 GLU A O 1
ATOM 668 N N . GLU A 1 81 ? 1.853 -5.815 -10.953 1.00 78.50 81 GLU A N 1
ATOM 669 C CA . GLU A 1 81 ? 2.455 -4.934 -11.962 1.00 78.50 81 GLU A CA 1
ATOM 670 C C . GLU A 1 81 ? 3.986 -5.044 -11.997 1.00 78.50 81 GLU A C 1
ATOM 672 O O . GLU A 1 81 ? 4.583 -5.099 -13.078 1.00 78.50 81 GLU A O 1
ATOM 677 N N . TYR A 1 82 ? 4.646 -5.110 -10.835 1.00 77.00 82 TYR A N 1
ATOM 678 C CA . TYR A 1 82 ? 6.093 -5.332 -10.766 1.00 77.00 82 TYR A CA 1
ATOM 679 C C . TYR A 1 82 ? 6.483 -6.684 -11.356 1.00 77.00 82 TYR A C 1
ATOM 681 O O . TYR A 1 82 ? 7.421 -6.748 -12.154 1.00 77.00 82 TYR A O 1
ATOM 689 N N . LYS A 1 83 ? 5.748 -7.745 -11.016 1.00 77.00 83 LYS A N 1
ATOM 690 C CA . LYS A 1 83 ? 5.973 -9.089 -11.553 1.00 77.00 83 LYS A CA 1
ATOM 691 C C . LYS A 1 83 ? 5.785 -9.124 -13.070 1.00 77.00 83 LYS A C 1
ATOM 693 O O . LYS A 1 83 ? 6.661 -9.605 -13.784 1.00 77.00 83 LYS A O 1
ATOM 698 N N . ARG A 1 84 ? 4.705 -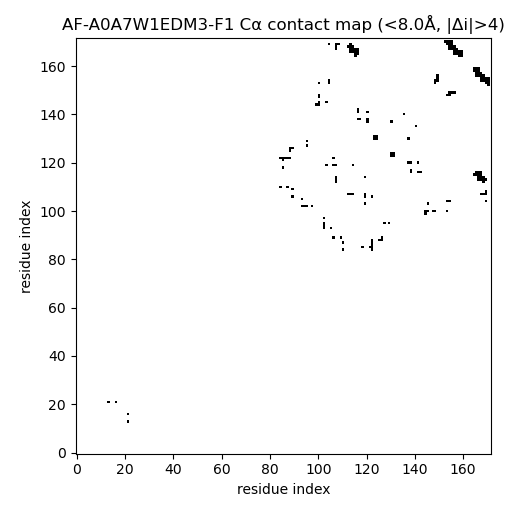8.522 -13.578 1.00 79.56 84 ARG A N 1
ATOM 699 C CA . ARG A 1 84 ? 4.429 -8.411 -15.018 1.00 79.56 84 ARG A CA 1
ATOM 700 C C . ARG A 1 84 ? 5.557 -7.706 -15.769 1.00 79.56 84 ARG A C 1
ATOM 702 O O . ARG A 1 84 ? 5.915 -8.137 -16.861 1.00 79.56 84 ARG A O 1
ATOM 709 N N . VAL A 1 85 ? 6.109 -6.630 -15.206 1.00 76.94 85 VAL A N 1
ATOM 710 C CA . VAL A 1 85 ? 7.233 -5.910 -15.824 1.00 76.94 85 VAL A CA 1
ATOM 711 C C . VAL A 1 85 ? 8.532 -6.708 -15.742 1.00 76.94 85 VAL A C 1
ATOM 713 O O . VAL A 1 85 ? 9.272 -6.756 -16.723 1.00 76.94 85 VAL A O 1
ATOM 716 N N . ALA A 1 86 ? 8.805 -7.369 -14.616 1.00 70.19 86 ALA A N 1
ATOM 717 C CA . ALA A 1 86 ? 9.976 -8.228 -14.485 1.00 70.19 86 ALA A CA 1
ATOM 718 C C . ALA A 1 86 ? 9.952 -9.368 -15.517 1.00 70.19 86 ALA A C 1
ATOM 720 O O . ALA A 1 86 ? 10.988 -9.675 -16.109 1.00 70.19 86 ALA A O 1
ATOM 721 N N . ASP A 1 87 ? 8.783 -9.949 -15.777 1.00 77.69 87 ASP A N 1
ATOM 722 C CA . ASP A 1 87 ? 8.591 -11.047 -16.730 1.00 77.69 87 ASP A CA 1
ATOM 723 C C . ASP A 1 87 ? 8.190 -10.574 -18.138 1.00 77.69 87 ASP A C 1
ATOM 725 O O . ASP A 1 87 ? 7.773 -11.380 -18.976 1.00 77.69 87 ASP A O 1
ATOM 729 N N . LEU A 1 88 ? 8.331 -9.274 -18.429 1.00 80.94 88 LEU A N 1
ATOM 730 C CA . LEU A 1 88 ? 7.910 -8.686 -19.696 1.00 80.94 88 LEU A CA 1
ATOM 731 C C . LEU A 1 88 ? 8.666 -9.321 -20.870 1.00 80.94 88 LEU A C 1
ATOM 733 O O . LEU A 1 88 ? 9.881 -9.159 -21.015 1.00 80.94 88 LEU A O 1
ATOM 737 N N . LYS A 1 89 ? 7.923 -10.006 -21.743 1.00 80.88 89 LYS A N 1
ATOM 738 C CA . LYS A 1 89 ? 8.410 -10.526 -23.025 1.00 80.88 89 LYS A CA 1
ATOM 739 C C . LYS A 1 89 ? 7.977 -9.583 -24.140 1.00 80.88 89 LYS A C 1
ATOM 741 O O . LYS A 1 89 ? 6.783 -9.411 -24.365 1.00 80.88 89 LYS A O 1
ATOM 746 N N . LEU A 1 90 ? 8.936 -8.986 -24.846 1.00 79.94 90 LEU A N 1
ATOM 747 C CA . LEU A 1 90 ? 8.666 -7.946 -25.850 1.00 79.94 90 LEU A CA 1
ATOM 748 C C . LEU A 1 90 ? 8.029 -8.495 -27.147 1.00 79.94 90 LEU A C 1
ATOM 750 O O . LEU A 1 90 ? 7.473 -7.726 -27.927 1.00 79.94 90 LEU A O 1
ATOM 754 N N . GLY A 1 91 ? 8.030 -9.821 -27.336 1.00 75.94 91 GLY A N 1
ATOM 755 C CA . GLY A 1 91 ? 7.287 -10.515 -28.394 1.00 75.94 91 GLY A CA 1
ATOM 756 C C . GLY A 1 91 ? 7.745 -10.185 -29.821 1.00 75.94 91 GLY A C 1
ATOM 757 O O . GLY A 1 91 ? 8.784 -9.569 -30.037 1.00 75.94 91 GLY A O 1
ATOM 758 N N . ASN A 1 92 ? 6.948 -10.598 -30.811 1.00 73.44 92 ASN A N 1
ATOM 759 C CA . ASN A 1 92 ? 7.293 -10.482 -32.239 1.00 73.44 92 ASN A CA 1
ATOM 760 C C . ASN A 1 92 ? 7.221 -9.046 -32.788 1.00 73.44 92 ASN A C 1
ATOM 762 O O . ASN A 1 92 ? 7.703 -8.783 -33.884 1.00 73.44 92 ASN A O 1
ATOM 766 N N . THR A 1 93 ? 6.602 -8.118 -32.056 1.00 78.50 93 THR A N 1
ATOM 767 C CA . THR A 1 93 ? 6.513 -6.698 -32.434 1.00 78.50 93 THR A CA 1
ATOM 768 C C . THR A 1 93 ? 7.757 -5.905 -32.031 1.00 78.50 93 THR A C 1
ATOM 770 O O . THR A 1 93 ? 7.912 -4.755 -32.446 1.00 78.50 93 THR A O 1
ATOM 773 N N . TYR A 1 94 ? 8.657 -6.509 -31.252 1.00 86.12 94 TYR A N 1
ATOM 774 C CA . TYR A 1 94 ? 9.939 -5.920 -30.901 1.00 86.12 94 TYR A CA 1
ATOM 775 C C . TYR A 1 94 ? 10.922 -5.988 -32.068 1.00 86.12 94 TYR A C 1
ATOM 777 O O . TYR A 1 94 ? 11.323 -7.064 -32.511 1.00 86.12 94 TYR A O 1
ATOM 785 N N . ASN A 1 95 ? 11.368 -4.824 -32.535 1.00 85.38 95 ASN A N 1
ATOM 786 C CA . ASN A 1 95 ? 12.389 -4.746 -33.569 1.00 85.38 95 ASN A CA 1
ATOM 787 C C . ASN A 1 95 ? 13.795 -4.679 -32.949 1.00 85.38 95 ASN A C 1
ATOM 789 O O . ASN A 1 95 ? 14.244 -3.626 -32.493 1.00 85.38 95 ASN A O 1
ATOM 793 N N . ILE A 1 96 ? 14.520 -5.799 -33.004 1.00 84.38 96 ILE A N 1
ATOM 794 C CA . ILE A 1 96 ? 15.899 -5.925 -32.502 1.00 84.38 96 ILE A CA 1
ATOM 795 C C . ILE A 1 96 ? 16.869 -4.979 -33.239 1.00 84.38 96 ILE A C 1
ATOM 797 O O . ILE A 1 96 ? 17.872 -4.565 -32.665 1.00 84.38 96 ILE A O 1
ATOM 801 N N . ASN A 1 97 ? 16.567 -4.574 -34.473 1.00 87.75 97 ASN A N 1
ATOM 802 C CA . ASN A 1 97 ? 17.423 -3.691 -35.274 1.00 87.75 97 ASN A CA 1
ATOM 803 C C . ASN A 1 97 ? 17.076 -2.200 -35.121 1.00 87.75 97 ASN A C 1
ATOM 805 O O . ASN A 1 97 ? 17.696 -1.357 -35.768 1.00 87.75 97 ASN A O 1
ATOM 809 N N . ALA A 1 98 ? 16.087 -1.854 -34.290 1.00 89.75 98 ALA A N 1
ATOM 810 C CA . ALA A 1 98 ? 15.726 -0.463 -34.033 1.00 89.75 98 ALA A CA 1
ATOM 811 C C . ALA A 1 98 ? 16.837 0.298 -33.287 1.00 89.75 98 ALA A C 1
ATOM 813 O O . ALA A 1 98 ? 17.716 -0.293 -32.651 1.00 89.75 98 ALA A O 1
ATOM 814 N N . THR A 1 99 ? 16.781 1.632 -33.324 1.00 92.69 99 THR A N 1
ATOM 815 C CA . THR A 1 99 ? 17.724 2.458 -32.560 1.00 92.69 99 THR A CA 1
ATOM 816 C C . THR A 1 99 ? 17.546 2.229 -31.057 1.00 92.69 99 THR A C 1
ATOM 818 O O . THR A 1 99 ? 16.450 1.921 -30.592 1.00 92.69 99 THR A O 1
ATOM 821 N N . TRP A 1 100 ? 18.599 2.433 -30.258 1.00 92.50 100 TRP A N 1
ATOM 822 C CA . TRP A 1 100 ? 18.495 2.312 -28.796 1.00 92.50 100 TRP A CA 1
ATOM 823 C C . TRP A 1 100 ? 17.416 3.218 -28.192 1.00 92.50 100 TRP A C 1
ATOM 825 O O . TRP A 1 100 ? 16.764 2.827 -27.231 1.00 92.50 100 TRP A O 1
ATOM 835 N N . ILE A 1 101 ? 17.188 4.401 -28.773 1.00 94.12 101 ILE A N 1
ATOM 836 C CA . ILE A 1 101 ? 16.119 5.308 -28.338 1.00 94.12 101 ILE A CA 1
ATOM 837 C C . ILE A 1 101 ? 14.747 4.694 -28.633 1.00 94.12 101 ILE A C 1
ATOM 839 O O . ILE A 1 101 ? 13.896 4.672 -27.748 1.00 94.12 101 ILE A O 1
ATOM 843 N N . ASP A 1 102 ? 14.536 4.146 -29.832 1.00 93.75 102 ASP A N 1
ATOM 844 C CA . ASP A 1 102 ? 13.261 3.513 -30.185 1.00 93.75 102 ASP A CA 1
ATOM 845 C C . ASP A 1 102 ? 13.008 2.239 -29.370 1.00 93.75 102 ASP A C 1
ATOM 847 O O . ASP A 1 102 ? 11.874 1.988 -28.971 1.00 93.75 102 ASP A O 1
ATOM 851 N N . LYS A 1 103 ? 14.058 1.477 -29.039 1.00 93.69 103 LYS A N 1
ATOM 852 C CA . LYS A 1 103 ? 13.971 0.333 -28.118 1.00 93.69 103 LYS A CA 1
ATOM 853 C C . LYS A 1 103 ? 13.542 0.763 -26.715 1.00 93.69 103 LYS A C 1
ATOM 855 O O . LYS A 1 103 ? 12.650 0.146 -26.144 1.00 93.69 103 LYS A O 1
ATOM 860 N N . ILE A 1 104 ? 14.121 1.841 -26.175 1.00 94.31 104 ILE A N 1
ATOM 861 C CA . ILE A 1 104 ? 13.720 2.412 -24.875 1.00 94.31 104 ILE A CA 1
ATOM 862 C C . ILE A 1 104 ? 12.250 2.845 -24.907 1.00 94.31 104 ILE A C 1
ATOM 864 O O . ILE A 1 104 ? 11.483 2.497 -24.011 1.00 94.31 104 ILE A O 1
ATOM 868 N N . VAL A 1 105 ? 11.845 3.574 -25.951 1.00 94.38 105 VAL A N 1
ATOM 869 C CA . VAL A 1 105 ? 10.455 4.020 -26.136 1.00 94.38 105 VAL A CA 1
ATOM 870 C C . VAL A 1 105 ? 9.512 2.820 -26.233 1.00 94.38 105 VAL A C 1
ATOM 872 O O . VAL A 1 105 ? 8.454 2.821 -25.608 1.00 94.38 105 VAL A O 1
ATOM 875 N N . PHE A 1 106 ? 9.900 1.773 -26.964 1.00 94.12 106 PHE A N 1
ATOM 876 C CA . PHE A 1 106 ? 9.115 0.547 -27.067 1.00 94.12 106 PHE A CA 1
ATOM 877 C C . PHE A 1 106 ? 8.963 -0.146 -25.712 1.00 94.12 106 PHE A C 1
ATOM 879 O O . PHE A 1 106 ? 7.854 -0.532 -25.359 1.00 94.12 106 PHE A O 1
ATOM 886 N N . VAL A 1 107 ? 10.043 -0.268 -24.934 1.00 93.69 107 VAL A N 1
ATOM 887 C CA . VAL A 1 107 ? 10.003 -0.861 -23.588 1.00 93.69 107 VAL A CA 1
ATOM 888 C C . VAL A 1 107 ? 9.055 -0.083 -22.674 1.00 93.69 107 VAL A C 1
ATOM 890 O O . VAL A 1 107 ? 8.219 -0.700 -22.021 1.00 93.69 107 VAL A O 1
ATOM 893 N N . LEU A 1 108 ? 9.120 1.252 -22.680 1.00 93.81 108 LEU A N 1
ATOM 894 C CA . LEU A 1 108 ? 8.211 2.104 -21.902 1.00 93.81 108 LEU A CA 1
ATOM 895 C C . LEU A 1 108 ? 6.751 1.986 -22.364 1.00 93.81 108 LEU A C 1
ATOM 897 O O . LEU A 1 108 ? 5.831 2.022 -21.551 1.00 93.81 108 LEU A O 1
ATOM 901 N N . LYS A 1 109 ? 6.521 1.810 -23.670 1.00 92.19 109 LYS A N 1
ATOM 902 C CA . LYS A 1 109 ? 5.180 1.570 -24.217 1.00 92.19 109 LYS A CA 1
ATOM 903 C C . LYS A 1 109 ? 4.643 0.196 -23.813 1.00 92.19 109 LYS A C 1
ATOM 905 O O . LYS A 1 109 ? 3.474 0.076 -23.465 1.00 92.19 109 LYS A O 1
ATOM 910 N N . ALA A 1 110 ? 5.489 -0.830 -23.862 1.00 90.25 110 ALA A N 1
ATOM 911 C CA . ALA A 1 110 ? 5.129 -2.206 -23.540 1.00 90.25 110 ALA A CA 1
ATOM 912 C C . ALA A 1 110 ? 4.924 -2.426 -22.032 1.00 90.25 110 ALA A C 1
ATOM 914 O O . ALA A 1 110 ? 4.077 -3.232 -21.651 1.00 90.25 110 ALA A O 1
ATOM 915 N N . SER A 1 111 ? 5.661 -1.707 -21.176 1.00 89.44 111 SER A N 1
ATOM 916 C CA . SER A 1 111 ? 5.470 -1.757 -19.722 1.00 89.44 111 SER A CA 1
ATOM 917 C C . SER A 1 111 ? 4.180 -1.075 -19.275 1.00 89.44 111 SER A C 1
ATOM 919 O O . SER A 1 111 ? 3.644 -1.434 -18.230 1.00 89.44 111 SER A O 1
ATOM 921 N N . GLY A 1 112 ? 3.697 -0.082 -20.031 1.00 88.19 112 GLY A N 1
ATOM 922 C CA . GLY A 1 112 ? 2.495 0.687 -19.699 1.00 88.19 112 GLY A CA 1
ATOM 923 C C . GLY A 1 112 ? 2.627 1.546 -18.436 1.00 88.19 112 GLY A C 1
ATOM 924 O O . GLY A 1 112 ? 1.634 2.099 -17.975 1.00 88.19 112 GLY A O 1
ATOM 925 N N . ARG A 1 113 ? 3.835 1.665 -17.870 1.00 88.94 113 ARG A N 1
ATOM 926 C CA . ARG A 1 113 ? 4.124 2.474 -16.680 1.00 88.94 113 ARG A CA 1
ATOM 927 C C . ARG A 1 113 ? 5.515 3.101 -16.753 1.00 88.94 113 ARG A C 1
ATOM 929 O O . ARG A 1 113 ? 6.384 2.556 -17.443 1.00 88.94 113 ARG A O 1
ATOM 936 N N . PRO A 1 114 ? 5.763 4.188 -16.003 1.00 92.50 114 PRO A N 1
ATOM 937 C CA . PRO A 1 114 ? 7.099 4.747 -15.876 1.00 92.50 114 PRO A CA 1
ATOM 938 C C . PRO A 1 114 ? 8.095 3.732 -15.290 1.00 92.50 114 PRO A C 1
ATOM 940 O O . PRO A 1 114 ? 7.746 2.954 -14.396 1.00 92.50 114 PRO A O 1
ATOM 943 N N . LEU A 1 115 ? 9.334 3.749 -15.785 1.00 92.81 115 LEU A N 1
ATOM 944 C CA . LEU A 1 115 ? 10.397 2.813 -15.405 1.00 92.81 115 LEU A CA 1
ATOM 945 C C . LEU A 1 115 ? 11.675 3.544 -14.998 1.00 92.81 115 LEU A C 1
ATOM 947 O O . LEU A 1 115 ? 12.028 4.581 -15.561 1.00 92.81 115 LEU A O 1
ATOM 951 N N . ARG A 1 116 ? 12.430 2.963 -14.067 1.00 92.44 116 ARG A N 1
ATOM 952 C CA . ARG A 1 116 ? 13.811 3.374 -13.787 1.00 92.44 116 ARG A CA 1
ATOM 953 C C . ARG A 1 116 ? 14.769 2.819 -14.833 1.00 92.44 116 ARG A C 1
ATOM 955 O O . ARG A 1 116 ? 14.484 1.829 -15.503 1.00 92.44 116 ARG A O 1
ATOM 962 N N . SER A 1 117 ? 15.957 3.418 -14.918 1.00 91.75 117 SER A N 1
ATOM 963 C CA . SER A 1 117 ? 17.016 2.929 -15.810 1.00 91.75 117 SER A CA 1
ATOM 964 C C . SER A 1 117 ? 17.358 1.458 -15.566 1.00 91.75 117 SER A C 1
ATOM 966 O O . SER A 1 117 ? 17.519 0.724 -16.533 1.00 91.75 117 SER A O 1
ATOM 968 N N . SER A 1 118 ? 17.412 1.012 -14.307 1.00 90.56 118 SER A N 1
ATOM 969 C CA . SER A 1 118 ? 17.686 -0.387 -13.955 1.00 90.56 118 SER A CA 1
ATOM 970 C C . SER A 1 118 ? 16.614 -1.346 -14.480 1.00 90.56 118 SER A C 1
ATOM 972 O O . SER A 1 118 ? 16.944 -2.382 -15.037 1.00 90.56 118 SER A O 1
ATOM 974 N N . GLU A 1 119 ? 15.335 -0.972 -14.390 1.00 91.19 119 GLU A N 1
ATOM 975 C CA . GLU A 1 119 ? 14.230 -1.802 -14.891 1.00 91.19 119 GLU A CA 1
ATOM 976 C C . GLU A 1 119 ? 14.278 -1.927 -16.419 1.00 91.19 119 GLU A C 1
ATOM 978 O O . GLU A 1 119 ? 14.057 -3.004 -16.967 1.00 91.19 119 GLU A O 1
ATOM 983 N N . ILE A 1 120 ? 14.618 -0.840 -17.121 1.00 92.81 120 ILE A N 1
ATOM 984 C CA . ILE A 1 120 ? 14.791 -0.868 -18.580 1.00 92.81 120 ILE A CA 1
ATOM 985 C C . ILE A 1 120 ? 15.973 -1.774 -18.960 1.00 92.81 120 ILE A C 1
ATOM 987 O O . ILE A 1 120 ? 15.860 -2.550 -19.909 1.00 92.81 120 ILE A O 1
ATOM 991 N N . VAL A 1 121 ? 17.085 -1.708 -18.217 1.00 92.25 121 VAL A N 1
ATOM 992 C CA . VAL A 1 121 ? 18.239 -2.606 -18.401 1.00 92.25 121 VAL A CA 1
ATOM 993 C C . VAL A 1 121 ? 17.815 -4.065 -18.239 1.00 92.25 121 VAL A C 1
ATOM 995 O O . VAL A 1 121 ? 18.093 -4.862 -19.132 1.00 92.25 121 VAL A O 1
ATOM 998 N N . ASP A 1 122 ? 17.101 -4.411 -17.167 1.00 91.19 122 ASP A N 1
ATOM 999 C CA . ASP A 1 122 ? 16.675 -5.790 -16.898 1.00 91.19 122 ASP A CA 1
ATOM 1000 C C . ASP A 1 122 ? 15.780 -6.346 -18.016 1.00 91.19 122 ASP A C 1
ATOM 1002 O O . ASP A 1 122 ? 15.972 -7.475 -18.481 1.00 91.19 122 ASP A O 1
ATOM 1006 N N . ILE A 1 123 ? 14.831 -5.541 -18.502 1.00 91.62 123 ILE A N 1
ATOM 1007 C CA . ILE A 1 123 ? 13.947 -5.924 -19.610 1.00 91.62 123 ILE A CA 1
ATOM 1008 C C . ILE A 1 123 ? 14.759 -6.153 -20.889 1.00 91.62 123 ILE A C 1
ATOM 1010 O O . ILE A 1 123 ? 14.558 -7.161 -21.575 1.00 91.62 123 ILE A O 1
ATOM 1014 N N . LEU A 1 124 ? 15.688 -5.251 -21.217 1.00 91.06 124 LEU A N 1
ATOM 1015 C CA . LEU A 1 124 ? 16.530 -5.384 -22.406 1.00 91.06 124 LEU A CA 1
ATOM 1016 C C . LEU A 1 124 ? 17.483 -6.580 -22.297 1.00 91.06 124 LEU A C 1
ATOM 1018 O O . LEU A 1 124 ? 17.650 -7.298 -23.275 1.00 91.06 124 LEU A O 1
ATOM 1022 N N . LEU A 1 125 ? 18.043 -6.870 -21.122 1.00 90.44 125 LEU A N 1
ATOM 1023 C CA . LEU A 1 125 ? 18.879 -8.057 -20.913 1.00 90.44 125 LEU A CA 1
ATOM 1024 C C . LEU A 1 125 ? 18.102 -9.355 -21.148 1.00 90.44 125 LEU A C 1
ATOM 1026 O O . LEU A 1 125 ? 18.646 -10.308 -21.707 1.00 90.44 125 LEU A O 1
ATOM 1030 N N . LYS A 1 126 ? 16.819 -9.411 -20.783 1.00 87.88 126 LYS A N 1
ATOM 1031 C CA . LYS A 1 126 ? 15.977 -10.593 -21.030 1.00 87.88 126 LYS A CA 1
ATOM 1032 C C . LYS A 1 126 ? 15.570 -10.736 -22.499 1.00 87.88 126 LYS A C 1
ATOM 1034 O O . LYS A 1 126 ? 15.511 -11.858 -23.005 1.00 87.88 126 LYS A O 1
ATOM 1039 N N . ASN A 1 127 ? 15.349 -9.630 -23.206 1.00 86.75 127 ASN A N 1
ATOM 1040 C CA . ASN A 1 127 ? 14.695 -9.647 -24.520 1.00 86.75 127 ASN A CA 1
ATOM 1041 C C . ASN A 1 127 ? 15.610 -9.336 -25.717 1.00 86.75 127 ASN A C 1
ATOM 1043 O O . ASN A 1 127 ? 15.295 -9.740 -26.832 1.00 86.75 127 ASN A O 1
ATOM 1047 N N . ASP A 1 128 ? 16.737 -8.655 -25.518 1.00 86.75 128 ASP A N 1
ATOM 1048 C CA . ASP A 1 128 ? 17.600 -8.171 -26.596 1.00 86.75 128 ASP A CA 1
ATOM 1049 C C . ASP A 1 128 ? 18.987 -8.824 -26.538 1.00 86.75 128 ASP A C 1
ATOM 1051 O O . ASP A 1 128 ? 19.803 -8.573 -25.649 1.00 86.75 128 ASP A O 1
ATOM 1055 N N . MET A 1 129 ? 19.263 -9.680 -27.522 1.00 85.31 129 MET A N 1
ATOM 1056 C CA . MET A 1 129 ? 20.537 -10.389 -27.610 1.00 85.31 129 MET A CA 1
ATOM 1057 C C . MET A 1 129 ? 21.720 -9.447 -27.851 1.00 85.31 129 MET A C 1
ATOM 1059 O O . MET A 1 129 ? 22.769 -9.662 -27.251 1.00 85.31 129 MET A O 1
ATOM 1063 N N . MET A 1 130 ? 21.556 -8.396 -28.665 1.00 85.19 130 MET A N 1
ATOM 1064 C CA . MET A 1 130 ? 22.630 -7.427 -28.900 1.00 85.19 130 MET A CA 1
ATOM 1065 C C . MET A 1 130 ? 22.967 -6.672 -27.617 1.00 85.19 130 MET A C 1
ATOM 1067 O O . MET A 1 130 ? 24.141 -6.461 -27.323 1.00 85.19 130 MET A O 1
ATOM 1071 N N . PHE A 1 131 ? 21.950 -6.315 -26.828 1.00 87.62 131 PHE A N 1
ATOM 1072 C CA . PHE A 1 131 ? 22.153 -5.644 -25.547 1.00 87.62 131 PHE A CA 1
ATOM 1073 C C . PHE A 1 131 ? 22.910 -6.527 -24.549 1.00 87.62 131 PHE A C 1
ATOM 1075 O O . PHE A 1 131 ? 23.822 -6.034 -23.890 1.00 87.62 131 PHE A O 1
ATOM 1082 N N . ARG A 1 132 ? 22.604 -7.834 -24.494 1.00 86.50 132 ARG A N 1
ATOM 1083 C CA . ARG A 1 132 ? 23.345 -8.811 -23.671 1.00 86.50 132 ARG A CA 1
ATOM 1084 C C . ARG A 1 132 ? 24.818 -8.922 -24.048 1.00 86.50 132 ARG A C 1
ATOM 1086 O O . ARG A 1 132 ? 25.656 -9.112 -23.178 1.00 86.50 132 ARG A O 1
ATOM 1093 N N . THR A 1 133 ? 25.131 -8.835 -25.337 1.00 84.69 133 THR A N 1
ATOM 1094 C CA . THR A 1 133 ? 26.507 -8.987 -25.833 1.00 84.69 133 THR A CA 1
ATOM 1095 C C . THR A 1 133 ? 27.350 -7.719 -25.714 1.00 84.69 133 THR A C 1
ATOM 1097 O O . THR A 1 133 ? 28.542 -7.762 -26.010 1.00 84.69 133 THR A O 1
ATOM 1100 N N . LEU A 1 134 ? 26.767 -6.587 -25.297 1.00 83.06 134 LEU A N 1
ATOM 1101 C CA . LEU A 1 134 ? 27.531 -5.364 -25.062 1.00 83.06 134 LEU A CA 1
ATOM 1102 C C . LEU A 1 134 ? 28.549 -5.597 -23.941 1.00 83.06 134 LEU A C 1
ATOM 1104 O O . LEU A 1 134 ? 28.186 -5.856 -22.798 1.00 83.06 134 LEU A O 1
ATOM 1108 N N . THR A 1 135 ? 29.833 -5.467 -24.263 1.00 70.81 135 THR A N 1
ATOM 1109 C CA . THR A 1 135 ? 30.914 -5.537 -23.280 1.00 70.81 135 THR A CA 1
ATOM 1110 C C . THR A 1 135 ? 30.959 -4.250 -22.461 1.00 70.81 135 THR A C 1
ATOM 1112 O O . THR A 1 135 ? 31.250 -3.182 -23.002 1.00 70.81 135 THR A O 1
ATOM 1115 N N . GLY A 1 136 ? 30.693 -4.343 -21.157 1.00 75.88 136 GLY A N 1
ATOM 1116 C CA . GLY A 1 136 ? 30.806 -3.228 -20.216 1.00 75.88 136 GLY A CA 1
ATOM 1117 C C . GLY A 1 136 ? 29.589 -3.071 -19.308 1.00 75.88 136 GLY A C 1
ATOM 1118 O O . GLY A 1 136 ? 28.710 -3.923 -19.245 1.00 75.88 136 GLY A O 1
ATOM 1119 N N . ASP A 1 137 ? 29.550 -1.958 -18.581 1.00 84.62 137 ASP A N 1
ATOM 1120 C CA . ASP A 1 137 ? 28.442 -1.621 -17.688 1.00 84.62 137 ASP A CA 1
ATOM 1121 C C . ASP A 1 137 ? 27.202 -1.214 -18.511 1.00 84.62 137 ASP A C 1
ATOM 1123 O O . ASP A 1 137 ? 27.129 -0.104 -19.054 1.00 84.62 137 ASP A O 1
ATOM 1127 N N . HIS A 1 138 ? 26.221 -2.120 -18.606 1.00 87.44 138 HIS A N 1
ATOM 1128 C CA . HIS A 1 138 ? 24.964 -1.911 -19.335 1.00 87.44 138 HIS A CA 1
ATOM 1129 C C . HIS A 1 138 ? 24.211 -0.659 -18.871 1.00 87.44 138 HIS A C 1
ATOM 1131 O O . HIS A 1 138 ? 23.547 -0.000 -19.677 1.00 87.44 138 HIS A O 1
ATOM 1137 N N . GLN A 1 139 ? 24.345 -0.282 -17.597 1.00 86.38 139 GLN A N 1
ATOM 1138 C CA . GLN A 1 139 ? 23.696 0.901 -17.051 1.00 86.38 139 GLN A CA 1
ATOM 1139 C C . GLN A 1 139 ? 24.342 2.181 -17.586 1.00 86.38 139 GLN A C 1
ATOM 1141 O O . GLN A 1 139 ? 23.635 3.112 -17.981 1.00 86.38 139 GLN A O 1
ATOM 1146 N N . LYS A 1 140 ? 25.676 2.212 -17.701 1.00 84.94 140 LYS A N 1
ATOM 1147 C CA . LYS A 1 140 ? 26.389 3.315 -18.368 1.00 84.94 140 LYS A CA 1
ATOM 1148 C C . LYS A 1 140 ? 26.079 3.352 -19.861 1.00 84.94 140 LYS A C 1
ATOM 1150 O O . LYS A 1 140 ? 25.806 4.433 -20.382 1.00 84.94 140 LYS A O 1
ATOM 1155 N N . GLY A 1 141 ? 26.040 2.194 -20.521 1.00 84.56 141 GLY A N 1
ATOM 1156 C CA . GLY A 1 141 ? 25.684 2.086 -21.939 1.00 84.56 141 GLY A CA 1
ATOM 1157 C C . GLY A 1 141 ? 24.302 2.673 -22.240 1.00 84.56 141 GLY A C 1
ATOM 1158 O O . GLY A 1 141 ? 24.149 3.492 -23.146 1.00 84.56 141 GLY A O 1
ATOM 1159 N N . LEU A 1 142 ? 23.303 2.342 -21.418 1.00 90.81 142 LEU A N 1
ATOM 1160 C CA . LEU A 1 142 ? 21.943 2.858 -21.571 1.00 90.81 142 LEU A CA 1
ATOM 1161 C C . LEU A 1 142 ? 21.820 4.348 -21.197 1.00 90.81 142 LEU A C 1
ATOM 1163 O O . LEU A 1 142 ? 21.024 5.071 -21.799 1.00 90.81 142 LEU A O 1
ATOM 1167 N N . SER A 1 143 ? 22.621 4.836 -20.243 1.00 90.38 143 SER A N 1
ATOM 1168 C CA . SER A 1 143 ? 22.526 6.211 -19.719 1.00 90.38 143 SER A CA 1
ATOM 1169 C C . SER A 1 143 ? 22.682 7.293 -20.797 1.00 90.38 143 SER A C 1
ATOM 1171 O O . SER A 1 143 ? 21.945 8.286 -20.802 1.00 90.38 143 SER A O 1
ATOM 1173 N N . ALA A 1 144 ? 23.577 7.079 -21.767 1.00 91.06 144 ALA A N 1
ATOM 1174 C CA . ALA A 1 144 ? 23.796 8.010 -22.871 1.00 91.06 144 ALA A CA 1
ATOM 1175 C C . ALA A 1 144 ? 22.570 8.093 -23.795 1.00 91.06 144 ALA A C 1
ATOM 1177 O O . ALA A 1 144 ? 22.198 9.176 -24.254 1.00 91.06 144 ALA A O 1
ATOM 1178 N N . HIS A 1 145 ? 21.910 6.959 -24.041 1.00 94.12 145 HIS A N 1
ATOM 1179 C CA . HIS A 1 145 ? 20.704 6.899 -24.863 1.00 94.12 145 HIS A CA 1
ATOM 1180 C C . HIS A 1 145 ? 19.489 7.481 -24.145 1.00 94.12 145 HIS A C 1
ATOM 1182 O O . HIS A 1 145 ? 18.730 8.211 -24.775 1.00 94.12 145 HIS A O 1
ATOM 1188 N N . LEU A 1 146 ? 19.355 7.260 -22.835 1.00 93.94 146 LEU A N 1
ATOM 1189 C CA . LEU A 1 146 ? 18.325 7.901 -22.011 1.00 93.94 146 LEU A CA 1
ATOM 1190 C C . LEU A 1 146 ? 18.481 9.425 -22.008 1.00 93.94 146 LEU A C 1
ATOM 1192 O O . LEU A 1 146 ? 17.513 10.150 -22.214 1.00 93.94 146 LEU A O 1
ATOM 1196 N N . THR A 1 147 ? 19.713 9.919 -21.868 1.00 93.31 147 THR A N 1
ATOM 1197 C CA . THR A 1 147 ? 20.000 11.362 -21.913 1.00 93.31 147 THR A CA 1
ATOM 1198 C C . THR A 1 147 ? 19.651 11.964 -23.276 1.00 93.31 147 THR A C 1
ATOM 1200 O O . THR A 1 147 ? 19.037 13.028 -23.349 1.00 93.31 147 THR A O 1
ATOM 1203 N N . LYS A 1 148 ? 19.990 11.274 -24.374 1.00 94.69 148 LYS A N 1
ATOM 1204 C CA . LYS A 1 148 ? 19.598 11.702 -25.727 1.00 94.69 148 LYS A CA 1
ATOM 1205 C C . LYS A 1 148 ? 18.082 11.666 -25.919 1.00 94.69 148 LYS A C 1
ATOM 1207 O O . LYS A 1 148 ? 17.528 12.614 -26.460 1.00 94.69 148 LYS A O 1
ATOM 1212 N N . ALA A 1 149 ? 17.411 10.610 -25.466 1.00 94.69 149 ALA A N 1
ATOM 1213 C CA . ALA A 1 149 ? 15.963 10.467 -25.575 1.00 94.69 149 ALA A CA 1
ATOM 1214 C C . ALA A 1 149 ? 15.216 11.576 -24.815 1.00 94.69 149 ALA A C 1
ATOM 1216 O O . ALA A 1 149 ? 14.267 12.136 -25.360 1.00 94.69 149 ALA A O 1
ATOM 1217 N N . LEU A 1 150 ? 15.691 11.943 -23.617 1.00 94.50 150 LEU A N 1
ATOM 1218 C CA . LEU A 1 150 ? 15.206 13.106 -22.865 1.00 94.50 150 LEU A CA 1
ATOM 1219 C C . LEU A 1 150 ? 15.399 14.401 -23.658 1.00 94.50 150 LEU A C 1
ATOM 1221 O O . LEU A 1 150 ? 14.458 15.167 -23.837 1.00 94.50 150 LEU A O 1
ATOM 1225 N N . LYS A 1 151 ? 16.615 14.635 -24.171 1.00 94.31 151 LYS A N 1
ATOM 1226 C CA . LYS A 1 151 ? 16.942 15.843 -24.946 1.00 94.31 151 LYS A CA 1
ATOM 1227 C C . LYS A 1 151 ? 16.060 15.992 -26.188 1.00 94.31 151 LYS A C 1
ATOM 1229 O O . LYS A 1 151 ? 15.688 17.106 -26.535 1.00 94.31 151 LYS A O 1
ATOM 1234 N N . TYR A 1 152 ? 15.744 14.886 -26.856 1.00 94.00 152 TYR A N 1
ATOM 1235 C CA . TYR A 1 152 ? 14.882 14.871 -28.038 1.00 94.00 152 TYR A CA 1
ATOM 1236 C C . TYR A 1 152 ? 13.383 14.817 -27.711 1.00 94.00 152 TYR A C 1
ATOM 1238 O O . TYR A 1 152 ? 12.582 14.671 -28.628 1.00 94.00 152 TYR A O 1
ATOM 1246 N N . GLY A 1 153 ? 12.993 14.886 -26.433 1.00 93.19 153 GLY A N 1
ATOM 1247 C CA . GLY A 1 153 ? 11.588 14.846 -26.019 1.00 93.19 153 GLY A CA 1
ATOM 1248 C C . GLY A 1 153 ? 10.885 13.524 -26.332 1.00 93.19 153 GLY A C 1
ATOM 1249 O O . GLY A 1 153 ? 9.664 13.472 -26.384 1.00 93.19 153 GLY A O 1
ATOM 1250 N N . ARG A 1 154 ? 11.638 12.441 -26.564 1.00 96.06 154 ARG A N 1
ATOM 1251 C CA . ARG A 1 154 ? 11.074 11.109 -26.839 1.00 96.06 154 ARG A CA 1
ATOM 1252 C C . ARG A 1 154 ? 10.601 10.413 -25.564 1.00 96.06 154 ARG A C 1
ATOM 1254 O O . ARG A 1 154 ? 9.784 9.502 -25.649 1.00 96.06 154 ARG A O 1
ATOM 1261 N N . ILE A 1 155 ? 11.135 10.827 -24.415 1.00 96.31 155 ILE A N 1
ATOM 1262 C CA . ILE A 1 155 ? 10.759 10.388 -23.068 1.00 96.31 155 ILE A CA 1
ATOM 1263 C C . ILE A 1 155 ? 10.821 11.586 -22.113 1.00 96.31 155 ILE A C 1
ATOM 1265 O O . ILE A 1 155 ? 11.542 12.550 -22.375 1.00 96.31 155 ILE A O 1
ATOM 1269 N N . ILE A 1 156 ? 10.118 11.496 -20.989 1.00 95.31 156 ILE A N 1
ATOM 1270 C CA . ILE A 1 156 ? 10.148 12.463 -19.887 1.00 95.31 156 ILE A CA 1
ATOM 1271 C C . ILE A 1 156 ? 10.838 11.813 -18.688 1.00 95.31 156 ILE A C 1
ATOM 1273 O O . ILE A 1 156 ? 10.678 10.619 -18.453 1.00 95.31 156 ILE A O 1
ATOM 1277 N N . GLY A 1 157 ? 11.626 12.585 -17.938 1.00 93.06 157 GLY A N 1
ATOM 1278 C CA . GLY A 1 157 ? 12.307 12.131 -16.727 1.00 93.06 157 GLY A CA 1
ATOM 1279 C C . GLY A 1 157 ? 11.828 12.912 -15.513 1.00 93.06 157 GLY A C 1
ATOM 1280 O O . GLY A 1 157 ? 12.017 14.126 -15.456 1.00 93.06 157 GLY A O 1
ATOM 1281 N N . THR A 1 158 ? 11.266 12.234 -14.516 1.00 92.56 158 THR A N 1
ATOM 1282 C CA . THR A 1 158 ? 10.844 12.851 -13.251 1.00 92.56 158 THR A CA 1
ATOM 1283 C C . THR A 1 158 ? 11.749 12.409 -12.103 1.00 92.56 158 THR A C 1
ATOM 1285 O O . THR A 1 158 ? 12.150 11.247 -12.009 1.00 92.56 158 THR A O 1
ATOM 1288 N N . LYS A 1 159 ? 12.135 13.349 -11.229 1.00 90.06 159 LYS A N 1
ATOM 1289 C CA . LYS A 1 159 ? 12.891 13.027 -10.009 1.00 90.06 159 LYS A CA 1
ATOM 1290 C C . LYS A 1 159 ? 11.916 12.660 -8.901 1.00 90.06 159 LYS A C 1
ATOM 1292 O O . LYS A 1 159 ? 11.060 13.468 -8.550 1.00 90.06 159 LYS A O 1
ATOM 1297 N N . GLN A 1 160 ? 12.090 11.483 -8.311 1.00 84.44 160 GLN A N 1
ATOM 1298 C CA . GLN A 1 160 ? 11.311 11.069 -7.149 1.00 84.44 160 GLN A CA 1
ATOM 1299 C C . GLN A 1 160 ? 12.100 11.334 -5.862 1.00 84.44 160 GLN A C 1
ATOM 1301 O O . GLN A 1 160 ? 13.276 10.983 -5.751 1.00 84.44 160 GLN A O 1
ATOM 1306 N N . LYS A 1 161 ? 11.462 11.974 -4.874 1.00 82.94 161 LYS A N 1
ATOM 1307 C CA . LYS A 1 161 ? 12.094 12.292 -3.586 1.00 82.94 161 LYS A CA 1
ATOM 1308 C C . LYS A 1 161 ? 12.545 10.999 -2.893 1.00 82.94 161 LYS A C 1
ATOM 1310 O O . LYS A 1 161 ? 11.739 10.096 -2.699 1.00 82.94 161 LYS A O 1
ATOM 1315 N N . GLY A 1 162 ? 13.823 10.932 -2.514 1.00 79.56 162 GLY A N 1
ATOM 1316 C CA . GLY A 1 162 ? 14.411 9.771 -1.835 1.00 79.56 162 GLY A CA 1
ATOM 1317 C C . GLY A 1 162 ? 14.936 8.666 -2.758 1.00 79.56 162 GLY A C 1
ATOM 1318 O O . GLY A 1 162 ? 15.432 7.665 -2.253 1.00 79.56 162 GLY A O 1
ATOM 1319 N N . GLN A 1 163 ? 14.871 8.836 -4.084 1.00 77.44 163 GLN A N 1
ATOM 1320 C CA . GLN A 1 163 ? 15.494 7.913 -5.035 1.00 77.44 163 GLN A CA 1
ATOM 1321 C C . GLN A 1 163 ? 16.599 8.596 -5.842 1.00 77.44 163 GLN A C 1
ATOM 1323 O O . GLN A 1 163 ? 16.477 9.750 -6.253 1.00 77.44 163 GLN A O 1
ATOM 1328 N N . ASN A 1 164 ? 17.680 7.857 -6.093 1.00 77.88 164 ASN A N 1
ATOM 1329 C CA . ASN A 1 164 ? 18.760 8.311 -6.958 1.00 77.88 164 ASN A CA 1
ATOM 1330 C C . ASN A 1 164 ? 18.393 8.056 -8.425 1.00 77.88 164 ASN A C 1
ATOM 1332 O O . ASN A 1 164 ? 18.166 6.915 -8.823 1.00 77.88 164 ASN A O 1
ATOM 1336 N N . GLY A 1 165 ? 18.392 9.117 -9.232 1.00 83.06 165 GLY A N 1
ATOM 1337 C CA . GLY A 1 165 ? 18.127 9.053 -10.670 1.00 83.06 165 GLY A CA 1
ATOM 1338 C C . GLY A 1 165 ? 16.731 9.531 -11.071 1.00 83.06 165 GLY A C 1
ATOM 1339 O O . GLY A 1 165 ? 15.993 10.108 -10.274 1.00 83.06 165 GLY A O 1
ATOM 1340 N N . TYR A 1 166 ? 16.407 9.333 -12.348 1.00 91.12 166 TYR A N 1
ATOM 1341 C CA . TYR A 1 166 ? 15.112 9.681 -12.929 1.00 91.12 166 TYR A CA 1
ATOM 1342 C C . TYR A 1 166 ? 14.240 8.436 -13.095 1.00 91.12 166 TYR A C 1
ATOM 1344 O O . TYR A 1 166 ? 14.743 7.344 -13.374 1.00 91.12 166 TYR A O 1
ATOM 1352 N N . ILE A 1 167 ? 12.931 8.636 -12.980 1.00 92.94 167 ILE A N 1
ATOM 1353 C CA . ILE A 1 167 ? 11.917 7.728 -13.507 1.00 92.94 167 ILE A CA 1
ATOM 1354 C C . ILE A 1 167 ? 11.542 8.229 -14.898 1.00 92.94 167 ILE A C 1
ATOM 1356 O O . ILE A 1 167 ? 11.241 9.409 -15.074 1.00 92.94 167 ILE A O 1
ATOM 1360 N N . PHE A 1 168 ? 11.596 7.339 -15.883 1.00 94.88 168 PHE A N 1
ATOM 1361 C CA . PHE A 1 168 ? 11.351 7.656 -17.282 1.00 94.88 168 PHE A CA 1
ATOM 1362 C C . PHE A 1 168 ? 9.938 7.249 -17.688 1.00 94.88 168 PHE A C 1
ATOM 1364 O O . PHE A 1 168 ? 9.510 6.133 -17.400 1.00 94.88 168 PHE A O 1
ATOM 1371 N N . SER A 1 169 ? 9.228 8.130 -18.384 1.00 95.75 169 SER A N 1
ATOM 1372 C CA . SER A 1 169 ? 7.898 7.881 -18.944 1.00 95.75 169 SER A CA 1
ATOM 1373 C C . SER A 1 169 ? 7.833 8.329 -20.401 1.00 95.75 169 SER A C 1
ATOM 1375 O O . SER A 1 169 ? 8.711 9.046 -20.887 1.00 95.75 169 SER A O 1
ATOM 1377 N N . LEU A 1 170 ? 6.791 7.907 -21.114 1.00 95.38 170 LEU A N 1
ATOM 1378 C CA . LEU A 1 170 ? 6.467 8.511 -22.403 1.00 95.38 170 LEU A CA 1
ATOM 1379 C C . LEU A 1 170 ? 5.877 9.917 -22.184 1.00 95.38 170 LEU A C 1
ATOM 1381 O O . LEU A 1 170 ? 5.295 10.157 -21.121 1.00 95.38 170 LEU A O 1
ATOM 1385 N N . PRO A 1 171 ? 6.053 10.843 -23.141 1.00 91.81 171 PRO A N 1
ATOM 1386 C CA . PRO A 1 171 ? 5.285 12.081 -23.181 1.00 91.81 171 PRO A CA 1
ATOM 1387 C C . PRO A 1 171 ? 3.790 11.784 -23.341 1.00 91.81 171 PRO A C 1
ATOM 1389 O O . PRO A 1 171 ? 3.442 10.768 -23.947 1.00 91.81 171 PRO A O 1
ATOM 1392 N N . GLU A 1 172 ? 2.945 12.653 -22.782 1.00 80.38 172 GLU A N 1
ATOM 1393 C CA . GLU A 1 172 ? 1.490 12.636 -23.009 1.00 80.38 172 GLU A CA 1
ATOM 1394 C C . GLU A 1 172 ? 1.130 12.939 -24.469 1.00 80.38 172 GLU A C 1
ATOM 1396 O O . GLU A 1 172 ? 1.849 13.747 -25.108 1.00 80.38 172 GLU A O 1
#

Secondary structure (DSSP, 8-state):
-HHHHHHHHHHHHHHHS-HHHHHHHHHHHHHHHHHHHHHHHHHHHHHHHHHHHHHHHHHHHHHHHHHHHHHHHHHHHHHHHHHHHHT----TT--TTS-HHHHHHHHHHHH-S-EEHHHHHHHHHHH-HHHHT--S-HHHHHHHHHHHHHHTTSSEEEEPTTSSSEEEE---

=== Feature glossary ===
A reading guide for the features in this record.

Start from the sequence.

  · This is the polypeptide sequence — one letter per residue, N-terminus first. Length ranges from a few dozen residues for small domains to over a thousand for large multi-domain proteins.

Fold it, and you get atomic coordinates and the backbone conformation that goes with them.

  · Structure coordinates are given as an mmCIF _atom_site loop: one row per atom with element, residue name, chain id, sequence number, and x/y/z position in Å. Only the four main-chain atoms per residue are included here; side chains are omitted to keep the record compact.

  · Backbone dihedral angles. Every residue except chain termini has a φ (preceding-C → N → Cα → C) and a ψ (N → Cα → C → next-N). They are reported in degrees following the IUPAC sign convention. Secondary structure is essentially a statement about which (φ, ψ) basin each residue occupies.

  · The SS8 string is DSSP's per-residue secondary-structure call. α-helix (H) means an i→i+4 H-bond ladder; β-strand (E) means the residue participates in a β-sheet; 3₁₀ (G) and π (I) are tighter and wider helices; T/S are turns/bends; '-' is loop.

  · SS3 is a coarse helix/strand/coil call (letters a/b/c) made by the P-SEA algorithm from inter-Cα distances and dihedrals. It is less detailed than DSSP but needs only Cα positions.

Summarize the fold with a handful of shape descriptors and a per-residue structural alphabet.

  · Radius of gyration (Rg) is the root-mean-square distance of Cα atoms from their centroid — a single number for overall size and compactness. A globular domain of N residues has Rg ≈ 2.2·N^0.38 Å; an extended or disordered chain has a much larger Rg. The Cα contact count is the number of residue pairs whose Cα atoms are within 8 Å and are more than four positions apart in sequence — a standard proxy for tertiary packing density. The bounding box is the smallest axis-aligned box enclosing all Cα atoms.

  · The Foldseek 3Di string encodes local tertiary geometry as a 20-letter alphabet — one character per residue — derived from the relative positions of nearby Cα atoms. Unlike the amino-acid sequence, 3Di is a direct function of the 3D structure, so two proteins with the same fold have similar 3Di strings even at low sequence identity.

  · Solvent-accessible surface area (SASA) is the area in Å² traced out by the centre of a 1.4 Å probe sphere (a water molecule) rolled over the protein's van der Waals surface (Shrake–Rupley / Lee–Richards construction). Buried residues have near-zero SASA; fully exposed residues can exceed 200 Å². The total SASA scales roughly with the number of surface residues.

Ask how reliable the model is.

  · pLDDT (predicted Local Distance Difference Test) is AlphaFold's per-residue confidence score, ranging from 0 to 100. Values above 90 indicate high confidence (typically well-packed cores); 70–90 is confident; 50–70 low confidence; below 50 usually means the region is disordered or the prediction is unreliable there. AlphaFold stores pLDDT in the mmCIF B-factor column.

  · B-factor (Debye–Waller factor) reflects atomic displacement in the crystal lattice. It is an experimental observable (units Å²), not a prediction; low values mean the atom is pinned down, high values mean it moves or is heterogeneous across the crystal.

  · Predicted Aligned Error (PAE) is an AlphaFold confidence matrix: entry (i, j) is the expected error in the position of residue j, in ångströms, when the prediction is superimposed on the true structure at residue i. Low PAE within a block of residues means that block is internally rigid and well-predicted; high PAE between two blocks means their relative placement is uncertain even if each block individually is confident.

Place it in context: what it resembles, what it is annotated as, and how it looks.

  · Nearest PDB neighbors are the top structural matches found by Foldseek when searching this structure against the entire Protein Data Bank. Each hit reports a TM-score (0 to 1; >0.5 almost always implies the same fold) and an E-value. These are *structural* homologs — they may share no detectable sequence similarity.

  · Functional annotations link the protein to curated databases. InterPro entries identify conserved domains and families by matching the sequence against member-database signatures (Pfam, PROSITE, CDD, …). Gene Ontology (GO) terms describe molecular function, biological process, and cellular component in a controlled vocabulary. CATH places the structure in a hierarchical fold classification (Class/Architecture/Topology/Homologous-superfamily). The organism is the source species.

  · Three diagnostic plots accompany the record. The Cα contact map visualizes the tertiar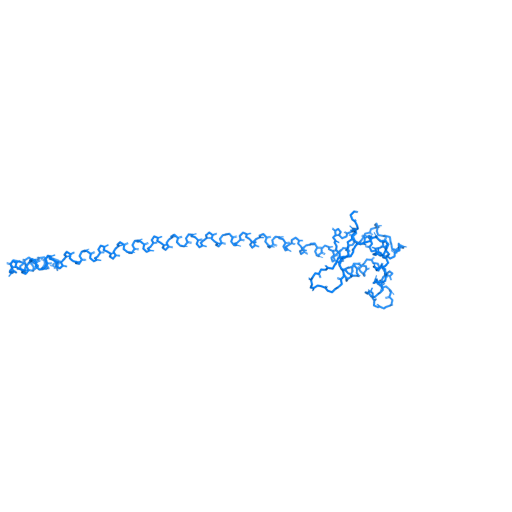y structure as a 2D adjacency matrix (8 Å cutoff, sequence-local contacts suppressed). The Ramachandran plot shows the distribution of backbone (φ, ψ) torsions, with points in the α and β basins reflecting secondary structure content. The PAE plot shows AlphaFold's inter-residue confidence as a color matrix.

  · Six rendered views show the 3D structure from the faces of a cube — i.e. along ±x, ±y, ±z. Rendering representation is drawn randomly per protein from c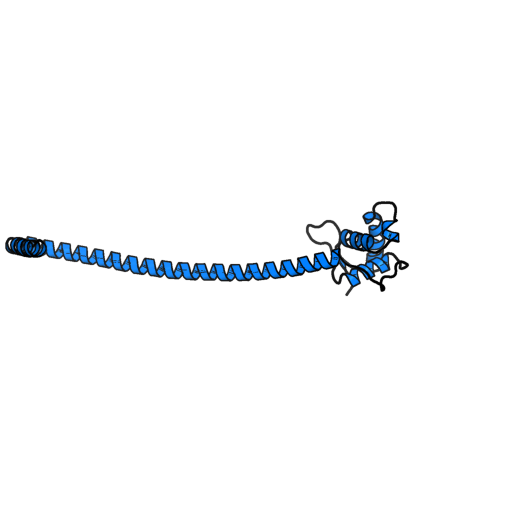artoon (secondary-structure ribbons), sticks (backbone bonds), or molecular surface; coloring is either N→C rainbow (blue at the N-terminus through red at the C-terminus) or one color per chain.